Protein AF-A0A936UC37-F1 (afdb_monomer)

Nearest PDB structures (foldseek):
  4ilo-assembly1_A  TM=4.649E-01  e=4.716E-01  Chlamydia trachomatis L2/434/Bu
  3na7-assembly1_A  TM=4.354E-01  e=3.322E-01  Helicobacter pylori NCTC 11638
  2v0o-assembly2_C  TM=3.407E-01  e=4.270E+00  Homo sapiens
  3q84-assembly3_M  TM=2.104E-01  e=3.007E+00  Homo sapiens

Sequence (223 aa):
MRSSFLAFTLVAALALGAGACRDGASGESRPGETRRPALSEREGYRPPDDAILTAAQVEDFLKVREATVRTFSSPGEPVPLEGEEGISRATLARAAEMRAARQLAVPPEEYLWVRERILEAEAAASTAKLNTDVLALLEKTLASLRERRPSAPDEASVRLLDEQIASFEAEAVRVRREAGEKEPEAIRANQRILAPYRQKISAMDDELAALRAAAPAPAPPQK

Solvent-accessible surface area (backbone atoms only — not comparable to full-atom values): 13981 Å² total; per-residue (Å²): 138,90,86,79,89,81,86,86,80,89,83,90,89,87,82,91,86,82,91,89,82,91,84,91,83,90,80,82,93,72,96,74,74,87,72,67,76,70,78,66,82,65,82,72,76,74,80,61,93,70,63,58,76,52,70,66,58,53,50,50,49,50,53,24,52,50,48,29,46,54,59,71,72,41,94,60,81,81,76,67,59,94,88,50,77,91,59,55,69,73,55,54,53,50,51,42,39,50,51,30,21,55,75,70,72,41,57,62,64,48,52,53,53,52,52,50,54,52,51,52,21,49,50,53,52,48,52,54,48,50,50,51,54,50,48,54,50,46,51,54,50,47,51,52,51,62,66,46,43,85,73,44,93,46,70,68,55,35,50,52,47,49,54,51,47,54,52,51,50,54,50,48,53,51,52,52,54,63,67,63,57,80,75,56,68,35,45,59,50,31,43,59,68,39,56,88,44,46,70,62,54,52,52,52,51,52,50,49,50,51,53,64,65,70,50,77,77,80,77,77,82,85,129

Foldseek 3Di:
DDDDDDDDDDDDDDDDDDDDDDDDDDDDDDPDDPDPPPPPPPPADDADPLLADDLVLVVLLLQLLVQLLVVLPDPDDPPQDVVCPPPDLVVVSLVSSQVSCVVVVHRNNSSVSSVVLLVLLVVLVVLLVVLVVLLVVLVVVLVVLVVCLVVQPDPVSNVVSVVVNVVSVVVSVVSVVVSPDDDDPNSVNNNVSCVVVVVSVVVSVVSVVVSSVPDDDPDPDDD

Mean predicted aligned error: 13.57 Å

Radius of gyration: 29.08 Å; Cα contacts (8 Å, |Δi|>4): 106; chains: 1; bounding box: 57×59×92 Å

Structure (mmCIF, N/CA/C/O backbone):
data_AF-A0A936UC37-F1
#
_entry.id   AF-A0A936UC37-F1
#
loop_
_atom_site.group_PDB
_atom_site.id
_atom_site.type_symbol
_atom_site.label_atom_id
_atom_site.label_alt_id
_atom_site.label_comp_id
_atom_site.label_asym_id
_atom_site.label_entity_id
_atom_site.label_seq_id
_atom_site.pdbx_PDB_ins_code
_atom_site.Cartn_x
_atom_site.Cartn_y
_atom_site.Cartn_z
_atom_site.occupancy
_atom_site.B_iso_or_equiv
_atom_site.auth_seq_id
_atom_site.auth_comp_id
_atom_site.auth_asym_id
_atom_site.auth_atom_id
_atom_site.pdbx_PDB_model_num
ATOM 1 N N . MET A 1 1 ? 11.526 -22.255 -8.626 1.00 37.25 1 MET A N 1
ATOM 2 C CA . MET A 1 1 ? 11.716 -23.239 -7.538 1.00 37.25 1 MET A CA 1
ATOM 3 C C . MET A 1 1 ? 10.440 -23.250 -6.710 1.00 37.25 1 MET A C 1
ATOM 5 O O . MET A 1 1 ? 10.031 -22.192 -6.261 1.00 37.25 1 MET A O 1
ATOM 9 N N . ARG A 1 2 ? 9.744 -24.391 -6.637 1.00 43.00 2 ARG A N 1
ATOM 10 C CA . ARG A 1 2 ? 8.476 -24.574 -5.905 1.00 43.00 2 ARG A CA 1
ATOM 11 C C . ARG A 1 2 ? 8.770 -25.300 -4.596 1.00 43.00 2 ARG A C 1
ATOM 13 O O . ARG A 1 2 ? 9.415 -26.339 -4.672 1.00 43.00 2 ARG A O 1
ATOM 20 N N . SER A 1 3 ? 8.304 -24.785 -3.461 1.00 36.50 3 SER A N 1
ATOM 21 C CA . SER A 1 3 ? 8.183 -25.441 -2.138 1.00 36.50 3 SER A CA 1
ATOM 22 C C . SER A 1 3 ? 7.659 -24.375 -1.162 1.00 36.50 3 SER A C 1
ATOM 24 O O . SER A 1 3 ? 8.116 -23.245 -1.254 1.00 36.50 3 SER A O 1
ATOM 26 N N . SER A 1 4 ? 6.752 -24.569 -0.212 1.00 39.88 4 SER A N 1
ATOM 27 C CA . SER A 1 4 ? 5.909 -25.689 0.197 1.00 39.88 4 SER A CA 1
ATOM 28 C C . SER A 1 4 ? 4.856 -25.089 1.136 1.00 39.88 4 SER A C 1
ATOM 30 O O . SER A 1 4 ? 5.207 -24.344 2.047 1.00 39.88 4 SER A O 1
ATOM 32 N N . PHE A 1 5 ? 3.579 -25.406 0.926 1.00 39.44 5 PHE A N 1
ATOM 33 C CA . PHE A 1 5 ? 2.527 -25.159 1.911 1.00 39.44 5 PHE A CA 1
ATOM 34 C C . PHE A 1 5 ? 2.627 -26.235 2.997 1.00 39.44 5 PHE A C 1
ATOM 36 O O . PHE A 1 5 ? 2.566 -27.422 2.682 1.00 39.44 5 PHE A O 1
ATOM 43 N N . LEU A 1 6 ? 2.764 -25.834 4.261 1.00 44.25 6 LEU A N 1
ATOM 44 C CA . LEU A 1 6 ? 2.566 -26.720 5.407 1.00 44.25 6 LEU A CA 1
ATOM 45 C C . LEU A 1 6 ? 1.249 -26.348 6.083 1.00 44.25 6 LEU A C 1
ATOM 47 O O . LEU A 1 6 ? 1.160 -25.395 6.851 1.00 44.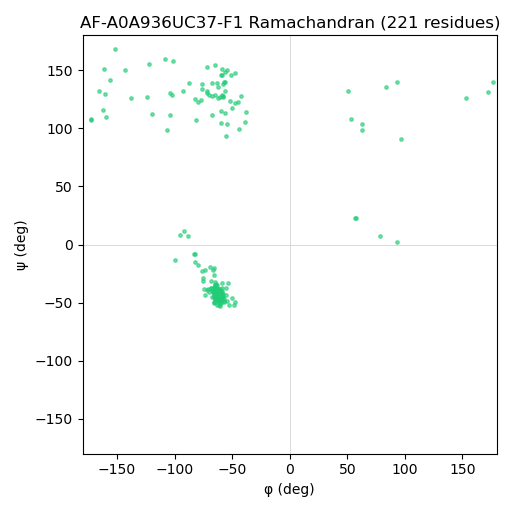25 6 LEU A O 1
ATOM 51 N N . ALA A 1 7 ? 0.226 -27.122 5.735 1.00 36.31 7 ALA A N 1
ATOM 52 C CA . ALA A 1 7 ? -1.010 -27.241 6.480 1.00 36.31 7 ALA A CA 1
ATOM 53 C C . ALA A 1 7 ? -0.737 -28.030 7.769 1.00 36.31 7 ALA A C 1
ATOM 55 O O . ALA A 1 7 ? -0.163 -29.116 7.718 1.00 36.31 7 ALA A O 1
ATOM 56 N N . PHE A 1 8 ? -1.185 -27.506 8.907 1.00 35.56 8 PHE A N 1
ATOM 57 C CA . PHE A 1 8 ? -1.358 -28.286 10.126 1.00 35.56 8 PHE A CA 1
ATOM 58 C C . PHE A 1 8 ? -2.830 -28.228 10.523 1.00 35.56 8 PHE A C 1
ATOM 60 O O . PHE A 1 8 ? -3.361 -27.185 10.894 1.00 35.56 8 PHE A O 1
ATOM 67 N N . THR A 1 9 ? -3.482 -29.379 10.415 1.00 35.84 9 THR A N 1
ATOM 68 C CA . THR A 1 9 ? -4.822 -29.670 10.927 1.00 35.84 9 THR A CA 1
ATOM 69 C C . THR A 1 9 ? -4.743 -30.856 11.881 1.00 35.84 9 THR A C 1
ATOM 71 O O . THR A 1 9 ? -3.912 -31.741 11.673 1.00 35.84 9 THR A O 1
ATOM 74 N N . LEU A 1 10 ? -5.725 -30.903 12.797 1.00 32.34 10 LEU A N 1
ATOM 75 C CA . LEU A 1 10 ? -6.150 -32.024 13.658 1.00 32.34 10 LEU A CA 1
ATOM 76 C C . LEU A 1 10 ? -5.327 -32.189 14.963 1.00 32.34 10 LEU A C 1
ATOM 78 O O . LEU A 1 10 ? -4.112 -32.096 14.936 1.00 32.34 10 LEU A O 1
ATOM 82 N N . VAL A 1 11 ? -5.888 -32.413 16.163 1.00 36.09 11 VAL A N 1
ATOM 83 C CA . VAL A 1 11 ? -7.093 -33.163 16.577 1.00 36.09 11 VAL A CA 1
ATOM 84 C C . VAL A 1 11 ? -7.619 -32.638 17.928 1.00 36.09 11 VAL A C 1
ATOM 86 O O . VAL A 1 11 ? -6.836 -32.384 18.839 1.00 36.09 11 VAL A O 1
ATOM 89 N N . ALA A 1 12 ? -8.945 -32.570 18.078 1.00 37.00 12 ALA A N 1
ATOM 90 C CA . ALA A 1 12 ? -9.648 -32.491 19.360 1.00 37.00 12 ALA A CA 1
ATOM 91 C C . ALA A 1 12 ? -9.918 -33.901 19.921 1.00 37.00 12 ALA A C 1
ATOM 93 O O . ALA A 1 12 ? -10.333 -34.785 19.172 1.00 37.00 12 ALA A O 1
ATOM 94 N N . ALA A 1 13 ? -9.756 -34.101 21.233 1.00 36.66 13 ALA A N 1
ATOM 95 C CA . ALA A 1 13 ? -10.241 -35.291 21.933 1.00 36.66 13 ALA A CA 1
ATOM 96 C C . ALA A 1 13 ? -10.878 -34.906 23.276 1.00 36.66 13 ALA A C 1
ATOM 98 O O . ALA A 1 13 ? -10.281 -34.217 24.100 1.00 36.66 13 ALA A O 1
ATOM 99 N N . LEU A 1 14 ? -12.115 -35.366 23.450 1.00 37.19 14 LEU A N 1
ATOM 100 C CA . LEU A 1 14 ? -13.050 -35.121 24.544 1.00 37.19 14 LEU A CA 1
ATOM 101 C C . LEU A 1 14 ? -13.438 -36.502 25.103 1.00 37.19 14 LEU A C 1
ATOM 103 O O . LEU A 1 14 ? -13.860 -37.349 24.321 1.00 37.19 14 LEU A O 1
ATOM 107 N N . ALA A 1 15 ? -13.301 -36.729 26.414 1.00 37.72 15 ALA A N 1
ATOM 108 C CA . ALA A 1 15 ? -13.995 -37.766 27.205 1.00 37.72 15 ALA A CA 1
ATOM 109 C C . ALA A 1 15 ? -13.661 -37.525 28.696 1.00 37.72 15 ALA A C 1
ATOM 111 O O . ALA A 1 15 ? -12.493 -37.538 29.066 1.00 37.72 15 ALA A O 1
ATOM 112 N N . LEU A 1 16 ? -14.575 -37.037 29.543 1.00 37.47 16 LEU A N 1
ATOM 113 C CA . LEU A 1 16 ? -15.636 -37.757 30.276 1.00 37.47 16 LEU A CA 1
ATOM 114 C C . LEU A 1 16 ? -15.144 -38.955 31.110 1.00 37.47 16 LEU A C 1
ATOM 116 O O . LEU A 1 16 ? -14.862 -40.025 30.583 1.00 37.47 16 LEU A O 1
ATOM 120 N N . GLY A 1 17 ? -15.165 -38.775 32.434 1.00 31.64 17 GLY A N 1
ATOM 121 C CA . GLY A 1 17 ? -15.078 -39.828 33.446 1.00 31.64 17 GLY A CA 1
ATOM 122 C C . GLY A 1 17 ? -15.562 -39.297 34.799 1.00 31.64 17 GLY A C 1
ATOM 123 O O . GLY A 1 17 ? -14.990 -38.351 35.330 1.00 31.64 17 GLY A O 1
ATOM 124 N N . ALA A 1 18 ? -16.656 -39.866 35.308 1.00 36.28 18 ALA A N 1
ATOM 125 C CA . ALA A 1 18 ? -17.411 -39.450 36.491 1.00 36.28 18 ALA A CA 1
ATOM 126 C C . ALA A 1 18 ? -17.240 -40.422 37.682 1.00 36.28 18 ALA A C 1
ATOM 128 O O . ALA A 1 18 ? -16.973 -41.601 37.466 1.00 36.28 18 ALA A O 1
ATOM 129 N N . GLY A 1 19 ? -17.535 -39.930 38.900 1.00 30.17 19 GLY A N 1
ATOM 130 C CA . GLY A 1 19 ? -17.859 -40.694 40.130 1.00 30.17 19 GLY A CA 1
ATOM 131 C C . GLY A 1 19 ? -16.661 -40.987 41.050 1.00 30.17 19 GLY A C 1
ATOM 132 O O . GLY A 1 19 ? -15.595 -41.311 40.552 1.00 30.17 19 GLY A O 1
ATOM 133 N N . ALA A 1 20 ? -16.703 -40.921 42.389 1.00 34.06 20 ALA A N 1
ATOM 134 C CA . ALA A 1 20 ? -17.733 -40.759 43.438 1.00 34.06 20 ALA A CA 1
ATOM 135 C C . ALA A 1 20 ? -16.994 -40.304 44.746 1.00 34.06 20 ALA A C 1
ATOM 137 O O . ALA A 1 20 ? -15.788 -40.514 44.827 1.00 34.06 20 ALA A O 1
ATOM 138 N N . CYS A 1 21 ? -17.518 -39.545 45.726 1.00 37.09 21 CYS A N 1
ATOM 139 C CA . CYS A 1 21 ? -18.407 -39.854 46.877 1.00 37.09 21 CYS A CA 1
ATOM 140 C C . CYS A 1 21 ? -18.468 -38.552 47.745 1.00 37.09 21 CYS A C 1
ATOM 142 O O . CYS A 1 21 ? -17.445 -37.883 47.849 1.00 37.09 21 CYS A O 1
ATOM 144 N N . ARG A 1 22 ? -19.630 -38.016 48.176 1.00 33.31 22 ARG A N 1
ATOM 145 C CA . ARG A 1 22 ? -20.303 -38.148 49.510 1.00 33.31 22 ARG A CA 1
ATOM 146 C C . ARG A 1 22 ? -19.382 -37.860 50.725 1.00 33.31 22 ARG A C 1
ATOM 148 O O . ARG A 1 22 ? -18.289 -38.399 50.738 1.00 33.31 22 ARG A O 1
ATOM 155 N N . ASP A 1 23 ? -19.660 -37.068 51.770 1.00 33.03 23 ASP A N 1
ATOM 156 C CA . ASP A 1 23 ? -20.830 -36.518 52.496 1.00 33.03 23 ASP A CA 1
ATOM 157 C C . ASP A 1 23 ? -20.476 -35.060 52.943 1.00 33.03 23 ASP A C 1
ATOM 159 O O . ASP A 1 23 ? -19.303 -34.725 53.051 1.00 33.03 23 ASP A O 1
ATOM 163 N N . GLY A 1 24 ? -21.370 -34.076 53.096 1.00 31.08 24 GLY A N 1
ATOM 164 C CA . GLY A 1 24 ? -22.397 -33.961 54.136 1.00 31.08 24 GLY A CA 1
ATOM 165 C C . GLY A 1 24 ? -21.926 -33.077 55.309 1.00 31.08 24 GLY A C 1
ATOM 166 O O . GLY A 1 24 ? -21.367 -33.594 56.266 1.00 31.08 24 GLY A O 1
ATOM 167 N N . ALA A 1 25 ? -22.182 -31.762 55.262 1.00 32.31 25 ALA A N 1
ATOM 168 C CA . ALA A 1 25 ? -22.220 -30.896 56.450 1.00 32.31 25 ALA A CA 1
ATOM 169 C C . ALA A 1 25 ? -23.017 -29.609 56.170 1.00 32.31 25 ALA A C 1
ATOM 171 O O . ALA A 1 25 ? -22.604 -28.732 55.417 1.00 32.31 25 ALA A O 1
ATOM 172 N N . SER A 1 26 ? -24.191 -29.530 56.785 1.00 34.22 26 SER A N 1
ATOM 173 C CA . SER A 1 26 ? -25.030 -28.344 56.939 1.00 34.22 26 SER A CA 1
ATOM 174 C C . SER A 1 26 ? -24.406 -27.362 57.935 1.00 34.22 26 SER A C 1
ATOM 176 O O . SER A 1 26 ? -24.064 -27.767 59.044 1.00 34.22 26 SER A O 1
ATOM 178 N N . GLY A 1 27 ? -24.325 -26.078 57.575 1.00 30.56 27 GLY A N 1
ATOM 179 C CA . GLY A 1 27 ? -23.895 -25.014 58.484 1.00 30.56 27 GLY A CA 1
ATOM 180 C C . GLY A 1 27 ? -24.061 -23.613 57.890 1.00 30.56 27 GLY A C 1
ATOM 181 O O . GLY A 1 27 ? -23.310 -23.222 57.009 1.00 30.56 27 GLY A O 1
ATOM 182 N N . GLU A 1 28 ? -25.052 -22.892 58.414 1.00 34.59 28 GLU A N 1
ATOM 183 C CA . GLU A 1 28 ? -25.182 -21.427 58.487 1.00 34.59 28 GLU A CA 1
ATOM 184 C C . GLU A 1 28 ? -25.268 -20.568 57.211 1.00 34.59 28 GLU A C 1
ATOM 186 O O . GLU A 1 28 ? -24.293 -20.155 56.587 1.00 34.59 28 GLU A O 1
ATOM 191 N N . SER A 1 29 ? -26.505 -20.137 56.953 1.00 33.44 29 SER A N 1
ATOM 192 C CA . SER A 1 29 ? -26.855 -18.947 56.185 1.00 33.44 29 SER A CA 1
ATOM 193 C C . SER A 1 29 ? -26.270 -17.677 56.821 1.00 33.44 29 SER A C 1
ATOM 195 O O . SER A 1 29 ? -26.710 -17.249 57.887 1.00 33.44 29 SER A O 1
ATOM 197 N N . ARG A 1 30 ? -25.343 -17.015 56.121 1.00 37.34 30 ARG A N 1
ATOM 198 C CA . ARG A 1 30 ? -25.062 -15.579 56.285 1.00 37.34 30 ARG A CA 1
ATOM 199 C C . ARG A 1 30 ? -25.668 -14.814 55.104 1.00 37.34 30 ARG A C 1
ATOM 201 O O . ARG A 1 30 ? -25.417 -15.202 53.965 1.00 37.34 30 ARG A O 1
ATOM 208 N N . PRO A 1 31 ? -26.432 -13.731 55.330 1.00 44.03 31 PRO A N 1
ATOM 209 C CA . PRO A 1 31 ? -26.855 -12.851 54.255 1.00 44.03 31 PRO A CA 1
ATOM 210 C C . PRO A 1 31 ? -25.692 -11.904 53.950 1.00 44.03 31 PRO A C 1
ATOM 212 O O . PRO A 1 31 ? -25.360 -11.034 54.752 1.00 44.03 31 PRO A O 1
ATOM 215 N N . GLY A 1 32 ? -25.027 -12.107 52.819 1.00 36.97 32 GLY A N 1
ATOM 216 C CA . GLY A 1 32 ? -23.893 -11.287 52.415 1.00 36.97 32 GLY A CA 1
ATOM 217 C C . GLY A 1 32 ? -23.638 -11.411 50.923 1.00 36.97 32 GLY A C 1
ATOM 218 O O . GLY A 1 32 ? -23.545 -12.516 50.400 1.00 36.97 32 GLY A O 1
ATOM 219 N N . GLU A 1 33 ? -23.532 -10.253 50.282 1.00 34.31 33 GLU A N 1
ATOM 220 C CA . GLU A 1 33 ? -23.170 -10.043 48.886 1.00 34.31 33 GLU A CA 1
ATOM 221 C C . GLU A 1 33 ? -24.131 -10.643 47.846 1.00 34.31 33 GLU A C 1
ATOM 223 O O . GLU A 1 33 ? -24.032 -11.795 47.419 1.00 34.31 33 GLU A O 1
ATOM 228 N N . THR A 1 34 ? -25.005 -9.787 47.313 1.00 39.50 34 THR A N 1
ATOM 229 C CA . THR A 1 34 ? -25.498 -9.925 45.943 1.00 39.50 34 THR A CA 1
ATOM 230 C C . THR A 1 34 ? -24.267 -9.969 45.043 1.00 39.50 34 THR A C 1
ATOM 232 O O . THR A 1 34 ? -23.704 -8.936 44.680 1.00 39.50 34 THR A O 1
ATOM 235 N N . ARG A 1 35 ? -23.798 -11.182 44.737 1.00 40.06 35 ARG A N 1
ATOM 236 C CA . ARG A 1 35 ? -22.766 -11.434 43.740 1.00 40.06 35 ARG A CA 1
ATOM 237 C C . ARG A 1 35 ? -23.278 -10.769 42.473 1.00 40.06 35 ARG A C 1
ATOM 239 O O . ARG A 1 35 ? -24.209 -11.275 41.847 1.00 40.06 35 ARG A O 1
ATOM 246 N N . ARG A 1 36 ? -22.718 -9.598 42.133 1.00 41.16 36 ARG A N 1
ATOM 247 C CA . ARG A 1 36 ? -22.841 -9.040 40.784 1.00 41.16 36 ARG A CA 1
ATOM 248 C C . ARG A 1 36 ? -22.632 -10.227 39.853 1.00 41.16 36 ARG A C 1
ATOM 250 O O . ARG A 1 36 ? -21.652 -10.946 40.086 1.00 41.16 36 ARG A O 1
ATOM 257 N N . PRO A 1 37 ? -23.529 -10.487 38.885 1.00 41.06 37 PRO A N 1
ATOM 258 C CA . PRO A 1 37 ? -23.252 -11.516 37.904 1.0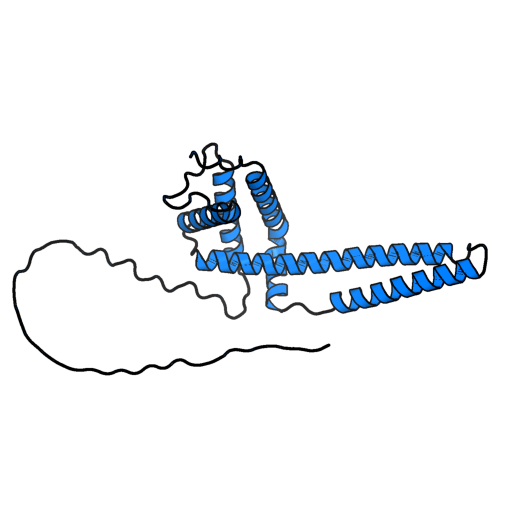0 41.06 37 PRO A CA 1
ATOM 259 C C . PRO A 1 37 ? -21.852 -11.206 37.394 1.00 41.06 37 PRO A C 1
ATOM 261 O O . PRO A 1 37 ? -21.590 -10.084 36.946 1.00 41.06 37 PRO A O 1
ATOM 264 N N . ALA A 1 38 ? -20.930 -12.147 37.630 1.00 42.06 38 ALA A N 1
ATOM 265 C CA . ALA A 1 38 ? -19.619 -12.108 37.019 1.00 42.06 38 ALA A CA 1
ATOM 266 C C . ALA A 1 38 ? -19.904 -11.773 35.565 1.00 42.06 38 ALA A C 1
ATOM 268 O O . ALA A 1 38 ? -20.775 -12.424 34.983 1.00 42.06 38 ALA A O 1
ATOM 269 N N . LEU A 1 39 ? -19.307 -10.679 35.077 1.00 41.97 39 LEU A N 1
ATOM 270 C CA . LEU A 1 39 ? -19.385 -10.268 33.684 1.00 41.97 39 LEU A CA 1
ATOM 271 C C . LEU A 1 39 ? -19.297 -11.555 32.883 1.00 41.97 39 LEU A C 1
ATOM 273 O O . LEU A 1 39 ? -18.244 -12.190 32.893 1.00 41.97 39 LEU A O 1
ATOM 277 N N . SER A 1 40 ? -20.435 -11.990 32.338 1.00 40.69 40 SER A N 1
ATOM 278 C CA . SER A 1 40 ? -20.498 -13.151 31.471 1.00 40.69 40 SER A CA 1
ATOM 279 C C . SER A 1 40 ? -19.364 -12.934 30.495 1.00 40.69 40 SER A C 1
ATOM 281 O O . SER A 1 40 ? -19.314 -11.844 29.914 1.00 40.69 40 SER A O 1
ATOM 283 N N . GLU A 1 41 ? -18.425 -13.877 30.428 1.00 42.78 41 GLU A N 1
ATOM 284 C CA . GLU A 1 41 ? -17.409 -13.931 29.386 1.00 42.78 41 GLU A CA 1
ATOM 285 C C . GLU A 1 41 ? -18.159 -13.641 28.090 1.00 42.78 41 GLU A C 1
ATOM 287 O O . GLU A 1 41 ? -18.977 -14.445 27.644 1.00 42.78 41 GLU A O 1
ATOM 292 N N . ARG A 1 42 ? -18.069 -12.388 27.626 1.00 53.28 42 ARG A N 1
ATOM 293 C CA . ARG A 1 42 ? -18.857 -11.924 26.491 1.00 53.28 42 ARG A CA 1
ATOM 294 C C . ARG A 1 42 ? -18.406 -12.828 25.363 1.00 53.28 42 ARG A C 1
ATOM 296 O O . ARG A 1 42 ? -17.195 -12.949 25.189 1.00 53.28 42 ARG A O 1
ATOM 303 N N . GLU A 1 43 ? -19.347 -13.483 24.683 1.00 59.44 43 GLU A N 1
ATOM 304 C CA . GLU A 1 43 ? -19.067 -14.214 23.448 1.00 59.44 43 GLU A CA 1
ATOM 305 C C . GLU A 1 43 ? -18.037 -13.408 22.655 1.00 59.44 43 GLU A C 1
ATOM 307 O O . GLU A 1 43 ? -18.281 -12.243 22.325 1.00 59.44 43 GLU A O 1
ATOM 312 N N . GLY A 1 44 ? -16.839 -13.984 22.504 1.00 75.06 44 GLY A N 1
ATOM 313 C CA . GLY A 1 44 ? -15.727 -13.323 21.835 1.00 75.06 44 GLY A CA 1
ATOM 314 C C . GLY A 1 44 ? -16.163 -12.878 20.446 1.00 75.06 44 GLY A C 1
ATOM 315 O O . GLY A 1 44 ? -17.049 -13.487 19.835 1.00 75.06 44 GLY A O 1
ATOM 316 N N . TYR A 1 45 ? -15.568 -11.800 19.946 1.00 87.75 45 TYR A N 1
ATOM 317 C CA . TYR A 1 45 ? -15.896 -11.323 18.610 1.00 87.75 45 TYR A CA 1
ATOM 318 C C . TYR A 1 45 ? -15.627 -12.435 17.593 1.00 87.75 45 TYR A C 1
ATOM 320 O O . TYR A 1 45 ? -14.532 -12.999 17.543 1.00 87.75 45 TYR A O 1
ATOM 328 N N . ARG A 1 46 ? -16.625 -12.732 16.757 1.00 91.50 46 ARG A N 1
ATOM 329 C CA . ARG A 1 46 ? -16.495 -13.680 15.655 1.00 91.50 46 ARG A CA 1
ATOM 33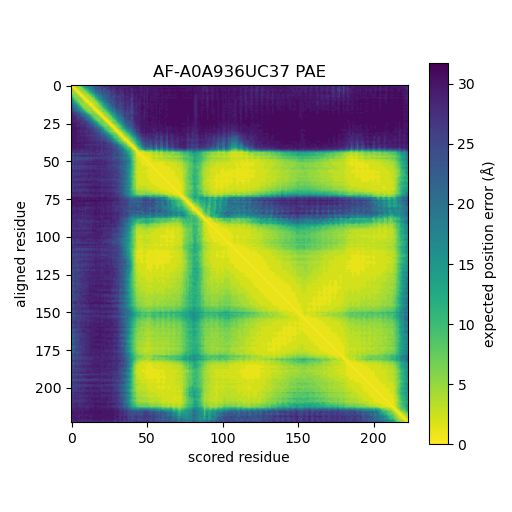0 C C . ARG A 1 46 ? -16.376 -12.907 14.342 1.00 91.50 46 ARG A C 1
ATOM 332 O O . ARG A 1 46 ? -17.365 -12.309 13.919 1.00 91.50 46 ARG A O 1
ATOM 339 N N . PRO A 1 47 ? -15.202 -12.931 13.689 1.00 92.56 47 PRO A N 1
ATOM 340 C CA . PRO A 1 47 ? -15.040 -12.333 12.375 1.00 92.56 47 PRO A CA 1
ATOM 341 C C . PRO A 1 47 ? -16.027 -12.896 11.340 1.00 92.56 47 PRO A C 1
ATOM 343 O O . PRO A 1 47 ? -16.356 -14.084 11.410 1.00 92.56 47 PRO A O 1
ATOM 346 N N . PRO A 1 48 ? -16.452 -12.083 10.357 1.00 93.81 48 PRO A N 1
ATOM 347 C CA . PRO A 1 48 ? -17.171 -12.563 9.182 1.00 93.81 48 PRO A CA 1
ATOM 348 C C . PRO A 1 48 ? -16.369 -13.620 8.410 1.00 93.81 48 PRO A C 1
ATOM 350 O O . PRO A 1 48 ? -15.163 -13.462 8.209 1.00 93.81 48 PRO A O 1
ATOM 353 N N . ASP A 1 49 ? -17.048 -14.666 7.929 1.00 94.00 49 ASP A N 1
ATOM 354 C CA . ASP A 1 49 ? -16.420 -15.766 7.177 1.00 94.00 49 ASP A CA 1
ATOM 355 C C . ASP A 1 49 ? -15.855 -15.308 5.815 1.00 94.00 49 ASP A C 1
ATOM 357 O O . ASP A 1 49 ? -14.917 -15.909 5.292 1.00 94.00 49 ASP A O 1
ATOM 361 N N . ASP A 1 50 ? -16.406 -14.237 5.237 1.00 96.00 50 ASP A N 1
ATOM 362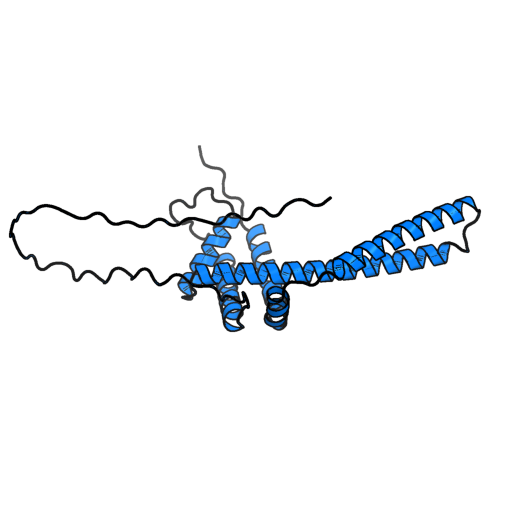 C CA . ASP A 1 50 ? -15.964 -13.653 3.963 1.00 96.00 50 ASP A CA 1
ATOM 363 C C . ASP A 1 50 ? -14.769 -12.694 4.107 1.00 96.00 50 ASP A C 1
ATOM 365 O O . ASP A 1 50 ? -14.186 -12.267 3.109 1.00 96.00 50 ASP A O 1
ATOM 369 N N . ALA A 1 51 ? -14.387 -12.373 5.345 1.00 96.56 51 ALA A N 1
ATOM 370 C CA . ALA A 1 51 ? -13.365 -11.397 5.697 1.00 96.56 51 ALA A CA 1
ATOM 371 C C . ALA A 1 51 ? -13.591 -9.972 5.135 1.00 96.56 51 ALA A C 1
ATOM 373 O O . ALA A 1 51 ? -12.636 -9.191 5.006 1.00 96.56 51 ALA A O 1
ATOM 374 N N . ILE A 1 52 ? -14.838 -9.615 4.809 1.00 98.31 52 ILE A N 1
ATOM 375 C CA . ILE A 1 52 ? -15.195 -8.309 4.250 1.00 98.31 52 ILE A CA 1
ATOM 376 C C . ILE A 1 52 ? -15.581 -7.342 5.376 1.00 98.31 52 ILE A C 1
ATOM 378 O O . ILE A 1 52 ? -16.361 -7.657 6.271 1.00 98.31 52 ILE A O 1
ATOM 382 N N . LEU A 1 53 ? -15.014 -6.139 5.329 1.00 98.25 53 LEU A N 1
ATOM 383 C CA . LEU A 1 53 ? -15.312 -5.051 6.254 1.00 98.25 53 LEU A CA 1
ATOM 384 C C . LEU A 1 53 ? -16.699 -4.458 5.993 1.00 98.25 53 LEU A C 1
ATOM 386 O O . LEU A 1 53 ? -17.182 -4.401 4.865 1.00 98.25 53 LEU A O 1
ATOM 390 N N . THR A 1 54 ? -17.311 -3.896 7.027 1.00 98.00 54 THR A N 1
ATOM 391 C CA . THR A 1 54 ? -18.470 -3.008 6.868 1.00 98.00 54 THR A CA 1
ATOM 392 C C . THR A 1 54 ? -18.058 -1.542 7.004 1.00 98.00 54 THR A C 1
ATOM 394 O O . THR A 1 54 ? -17.051 -1.220 7.633 1.00 98.00 54 THR A O 1
ATOM 397 N N . ALA A 1 55 ? -18.852 -0.622 6.449 1.00 97.81 55 ALA A N 1
ATOM 398 C CA . ALA A 1 55 ? -18.610 0.814 6.617 1.00 97.81 55 ALA A CA 1
ATOM 399 C C . ALA A 1 55 ? -18.628 1.234 8.102 1.00 97.81 55 ALA A C 1
ATOM 401 O O . ALA A 1 55 ? -17.761 1.987 8.536 1.00 97.81 55 ALA A O 1
ATOM 402 N N . ALA A 1 56 ? -19.550 0.675 8.895 1.00 97.44 56 ALA A N 1
ATOM 403 C CA . ALA A 1 56 ? -19.644 0.934 10.333 1.00 97.44 56 ALA A CA 1
ATOM 404 C C . ALA A 1 56 ? -18.363 0.530 11.083 1.00 97.44 56 ALA A C 1
ATOM 406 O O . ALA A 1 56 ? -17.854 1.299 11.894 1.00 97.44 56 ALA A O 1
ATOM 407 N N . GLN A 1 57 ? -17.783 -0.626 10.748 1.00 98.00 57 GLN A N 1
ATOM 408 C CA . GLN A 1 57 ? -16.510 -1.073 11.319 1.00 98.00 57 GLN A CA 1
ATOM 409 C C . GLN A 1 57 ? -15.356 -0.116 11.005 1.00 98.00 57 GLN A C 1
ATOM 411 O O . GLN A 1 57 ? -14.534 0.174 11.875 1.00 98.00 57 GLN A O 1
ATOM 416 N N . VAL A 1 58 ? -15.299 0.409 9.778 1.00 98.44 58 VAL A N 1
ATOM 417 C CA . VAL A 1 58 ? -14.290 1.407 9.393 1.00 98.44 58 VAL A CA 1
ATOM 418 C C . VAL A 1 58 ? -14.504 2.719 10.150 1.00 98.44 58 VAL A C 1
ATOM 420 O O . VAL A 1 58 ? -13.545 3.326 10.622 1.00 98.44 58 VAL A O 1
ATOM 423 N N . GLU A 1 59 ? -15.749 3.156 10.317 1.00 98.31 59 GLU A N 1
ATOM 424 C CA . GLU A 1 59 ? -16.072 4.364 11.078 1.00 98.31 59 GLU A CA 1
ATOM 425 C C . GLU A 1 59 ? -15.703 4.238 12.556 1.00 98.31 59 GLU A C 1
ATOM 427 O O . GLU A 1 59 ? -15.129 5.170 13.123 1.00 98.31 59 GLU A O 1
ATOM 432 N N . ASP A 1 60 ? -15.972 3.093 13.178 1.00 98.12 60 ASP A N 1
ATOM 433 C CA . ASP A 1 60 ? -15.590 2.840 14.565 1.00 98.12 60 ASP A CA 1
ATOM 434 C C . ASP A 1 60 ? -14.072 2.740 14.725 1.00 98.12 60 ASP A C 1
ATOM 436 O O . ASP A 1 60 ? -13.517 3.342 15.649 1.00 98.12 60 ASP A O 1
ATOM 440 N N . PHE A 1 61 ? -13.372 2.107 13.776 1.00 97.75 61 PHE A N 1
ATOM 441 C CA . PHE A 1 61 ? -11.911 2.157 13.709 1.00 97.75 61 PHE A CA 1
ATOM 442 C C . PHE A 1 61 ? -11.402 3.605 13.687 1.00 97.75 61 PHE A C 1
ATOM 444 O O . PHE A 1 61 ? -10.551 3.976 14.498 1.00 97.75 61 PHE A O 1
ATOM 451 N N . LEU A 1 62 ? -11.963 4.455 12.825 1.00 97.69 62 LEU A N 1
ATOM 452 C CA . LEU A 1 62 ? -11.573 5.861 12.725 1.00 97.69 62 LEU A CA 1
ATOM 453 C C . LEU A 1 62 ? -11.852 6.639 14.018 1.00 97.69 62 LEU A C 1
ATOM 455 O O . LEU A 1 62 ? -11.005 7.427 14.436 1.00 97.69 62 LEU A O 1
ATOM 459 N N . LYS A 1 63 ? -12.986 6.406 14.693 1.00 97.56 63 LYS A N 1
ATOM 460 C CA . LYS A 1 63 ? -13.285 7.031 15.998 1.00 97.56 63 LYS A CA 1
ATOM 461 C C . LYS A 1 63 ? -12.249 6.645 17.056 1.00 97.56 63 LYS A C 1
ATOM 463 O O . LYS A 1 63 ? -11.807 7.507 17.819 1.00 97.56 63 LYS A O 1
ATOM 468 N N . VAL A 1 64 ? -11.832 5.376 17.086 1.00 96.88 64 VAL A N 1
ATOM 469 C CA . VAL A 1 64 ? -10.773 4.895 17.989 1.00 96.88 64 VAL A CA 1
ATOM 470 C C . VAL A 1 64 ? -9.435 5.563 17.671 1.00 96.88 64 VAL A C 1
ATOM 472 O O . VAL A 1 64 ? -8.760 6.033 18.592 1.00 96.88 64 VAL A O 1
ATOM 475 N N . ARG A 1 65 ? -9.059 5.6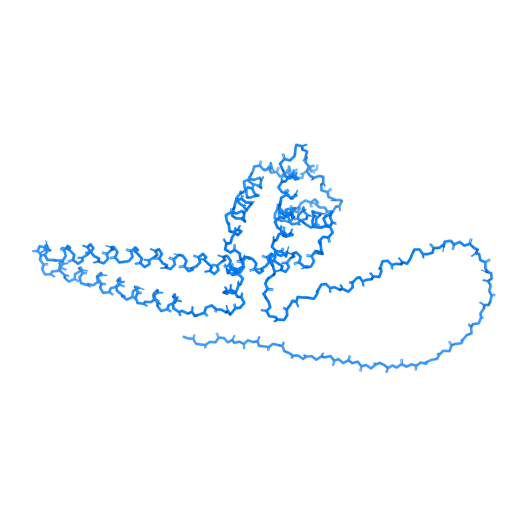77 16.390 1.00 95.19 65 ARG A N 1
ATOM 476 C CA . ARG A 1 65 ? -7.834 6.385 15.968 1.00 95.19 65 ARG A CA 1
ATOM 477 C C . ARG A 1 65 ? -7.866 7.854 16.381 1.00 95.19 65 ARG A C 1
ATOM 479 O O . ARG A 1 65 ? -6.895 8.341 16.948 1.00 95.19 65 ARG A O 1
ATOM 486 N N . GLU A 1 66 ? -8.998 8.528 16.208 1.00 95.06 66 GLU A N 1
ATOM 487 C CA . GLU A 1 66 ? -9.186 9.928 16.608 1.00 95.06 66 GLU A CA 1
ATOM 488 C C . GLU A 1 66 ? -9.052 10.133 18.121 1.00 95.06 66 GLU A C 1
ATOM 490 O O . GLU A 1 66 ? -8.372 11.049 18.581 1.00 95.06 66 GLU A O 1
ATOM 495 N N . ALA A 1 67 ? -9.673 9.259 18.916 1.00 93.56 67 ALA A N 1
ATOM 496 C CA . ALA A 1 67 ? -9.541 9.287 20.369 1.00 93.56 67 ALA A CA 1
ATOM 497 C C . ALA A 1 67 ? -8.094 9.013 20.813 1.00 93.56 67 ALA A C 1
ATOM 499 O O . ALA A 1 67 ? -7.606 9.626 21.766 1.00 93.56 67 ALA A O 1
ATOM 500 N N . THR A 1 68 ? -7.391 8.144 20.084 1.00 91.31 68 THR A N 1
ATOM 501 C CA . THR A 1 68 ? -5.973 7.852 20.316 1.00 91.31 68 THR A CA 1
ATOM 502 C C . THR A 1 68 ? -5.114 9.082 20.029 1.00 91.31 68 THR A C 1
ATOM 504 O O . THR A 1 68 ? -4.347 9.490 20.897 1.00 91.31 68 THR A O 1
ATOM 507 N N . VAL A 1 69 ? -5.293 9.725 18.870 1.00 90.44 69 VAL A N 1
ATOM 508 C CA . VAL A 1 69 ? -4.623 10.987 18.512 1.00 90.44 69 VAL A CA 1
ATOM 509 C C . VAL A 1 69 ? -4.841 12.036 19.597 1.00 90.44 69 VAL A C 1
ATOM 511 O O . VAL A 1 69 ? -3.874 12.555 20.140 1.00 90.44 69 VAL A O 1
ATOM 514 N N . ARG A 1 70 ? -6.094 12.284 20.004 1.00 89.06 70 ARG A N 1
ATOM 515 C CA . ARG A 1 70 ? -6.406 13.250 21.073 1.00 89.06 70 ARG A CA 1
ATOM 516 C C . ARG A 1 70 ? -5.670 12.960 22.378 1.00 89.06 70 ARG A C 1
ATOM 518 O O . ARG A 1 70 ? -5.258 13.894 23.062 1.00 89.06 70 ARG A O 1
ATOM 525 N N . THR A 1 71 ? -5.510 11.683 22.719 1.00 85.62 71 THR A N 1
ATOM 526 C CA . THR A 1 71 ? -4.781 11.267 23.923 1.00 85.62 71 THR A CA 1
ATOM 527 C C . THR A 1 71 ? -3.298 11.618 23.818 1.00 85.62 71 THR A C 1
ATOM 529 O O . THR A 1 71 ? -2.737 12.137 24.775 1.00 85.62 71 THR A O 1
ATOM 532 N N . PHE A 1 72 ? -2.673 11.392 22.659 1.00 79.88 72 PHE A N 1
ATOM 533 C CA . PHE A 1 72 ? -1.260 11.719 22.433 1.00 79.88 72 PHE A CA 1
ATOM 534 C C . PHE A 1 72 ? -0.995 13.216 22.235 1.00 79.88 72 PHE A C 1
ATOM 536 O O . PHE A 1 72 ? 0.087 13.687 22.570 1.00 79.88 72 PHE A O 1
ATOM 543 N N . SER A 1 73 ? -1.966 13.961 21.707 1.00 82.31 73 SER A N 1
ATOM 544 C CA . SER A 1 73 ? -1.858 15.408 21.498 1.00 82.31 73 SER A CA 1
ATOM 545 C C . SER A 1 73 ? -2.153 16.225 22.762 1.00 82.31 73 SER A C 1
ATOM 547 O O . SER A 1 73 ? -1.852 17.417 22.801 1.00 82.31 73 SER A O 1
ATOM 549 N N . SER A 1 74 ? -2.758 15.624 23.793 1.00 77.75 74 SER A N 1
ATOM 550 C CA . SER A 1 74 ? -3.065 16.324 25.045 1.00 77.75 74 SER A CA 1
ATOM 551 C C . SER A 1 74 ? -1.803 16.509 25.899 1.00 77.75 74 SER A C 1
ATOM 553 O O . SER A 1 74 ? -1.050 15.553 26.080 1.00 77.75 74 SER A O 1
ATOM 555 N N . PRO A 1 75 ? -1.557 17.707 26.463 1.00 54.84 75 PRO A N 1
ATOM 556 C CA . PRO A 1 75 ? -0.429 17.929 27.358 1.00 54.84 75 PRO A CA 1
ATOM 557 C C . PRO A 1 75 ? -0.619 17.144 28.663 1.00 54.84 75 PRO A C 1
ATOM 559 O O . PRO A 1 75 ? -1.496 17.442 29.471 1.00 54.84 75 PRO A O 1
ATOM 562 N N . GLY A 1 76 ? 0.218 16.128 28.846 1.00 57.31 76 GLY A N 1
ATOM 563 C CA . GLY A 1 76 ? 0.226 15.219 29.987 1.00 57.31 76 GLY A CA 1
ATOM 564 C C . GLY A 1 76 ? 0.812 13.888 29.540 1.00 57.31 76 GLY A C 1
ATOM 565 O O . GLY A 1 76 ? 0.380 13.333 28.533 1.00 57.31 76 GLY A O 1
ATOM 566 N N . GLU A 1 77 ? 1.835 13.393 30.234 1.00 53.44 77 GLU A N 1
ATOM 567 C CA . GLU A 1 77 ? 2.405 12.089 29.899 1.00 53.44 77 GLU A CA 1
ATOM 568 C C . GLU A 1 77 ? 1.302 11.035 30.097 1.00 53.44 77 GLU A C 1
ATOM 570 O O . GLU A 1 77 ? 0.669 11.032 31.161 1.00 53.44 77 GLU A O 1
ATOM 575 N N . PRO A 1 78 ? 0.990 10.188 29.097 1.00 55.56 78 PRO A N 1
ATOM 576 C CA . PRO A 1 78 ? 0.052 9.100 29.307 1.00 55.56 78 PRO A CA 1
ATOM 577 C C . PRO A 1 78 ? 0.639 8.222 30.406 1.00 55.56 78 PRO A C 1
ATOM 579 O O . PRO A 1 78 ? 1.612 7.515 30.163 1.00 55.56 78 PRO A O 1
ATOM 582 N N . VAL A 1 79 ? 0.081 8.330 31.617 1.00 55.06 79 VAL A N 1
ATOM 583 C CA . VAL A 1 79 ? 0.576 7.623 32.799 1.00 55.06 79 VAL A CA 1
ATOM 584 C C . VAL A 1 79 ? 0.576 6.132 32.458 1.00 55.06 79 VAL A C 1
ATOM 586 O O . VAL A 1 79 ? -0.509 5.580 32.221 1.00 55.06 79 VAL A O 1
ATOM 589 N N . PRO A 1 80 ? 1.759 5.495 32.359 1.00 54.47 80 PRO A N 1
ATOM 590 C CA . PRO A 1 80 ? 1.842 4.066 32.119 1.00 54.47 80 PRO A CA 1
ATOM 591 C C . PRO A 1 80 ? 1.084 3.353 33.236 1.00 54.47 80 PRO A C 1
ATOM 593 O O . PRO A 1 80 ? 1.159 3.759 34.398 1.00 54.47 80 PRO A O 1
ATOM 596 N N . LEU A 1 81 ? 0.313 2.322 32.898 1.00 57.59 81 LEU A N 1
ATOM 597 C CA . LEU A 1 81 ? -0.262 1.480 33.943 1.00 57.59 81 LEU A CA 1
ATOM 598 C C . LEU A 1 81 ? 0.874 0.754 34.681 1.00 57.59 81 LEU A C 1
ATOM 600 O O . LEU A 1 81 ? 1.950 0.538 34.124 1.00 57.59 81 LEU A O 1
ATOM 604 N N . GLU A 1 82 ? 0.638 0.380 35.938 1.00 48.53 82 GLU A N 1
ATOM 605 C CA . GLU A 1 82 ? 1.599 -0.395 36.732 1.00 48.53 82 GLU A CA 1
ATOM 606 C C . GLU A 1 82 ? 2.030 -1.653 35.948 1.00 48.53 82 GLU A C 1
ATOM 608 O O . GLU A 1 82 ? 1.183 -2.433 35.503 1.00 48.53 82 GLU A O 1
ATOM 613 N N . GLY A 1 83 ? 3.339 -1.822 35.719 1.00 54.53 83 GLY A N 1
ATOM 614 C CA . GLY A 1 83 ? 3.895 -2.890 34.873 1.00 54.53 83 GLY A CA 1
ATOM 615 C C . GLY A 1 83 ? 4.133 -2.525 33.399 1.00 54.53 83 GLY A C 1
ATOM 616 O O . GLY A 1 83 ? 4.600 -3.377 32.643 1.00 54.53 83 GLY A O 1
ATOM 617 N N . GLU A 1 84 ? 3.867 -1.278 32.982 1.00 53.06 84 GLU A N 1
ATOM 618 C CA . GLU A 1 84 ? 4.181 -0.766 31.635 1.00 53.06 84 GLU A CA 1
ATOM 619 C C . GLU A 1 84 ? 5.562 -0.081 31.509 1.00 53.06 84 GLU A C 1
ATOM 621 O O . GLU A 1 84 ? 5.894 0.536 30.492 1.00 53.06 84 GLU A O 1
ATOM 626 N N . GLU A 1 85 ? 6.406 -0.235 32.528 1.00 51.16 85 GLU A N 1
ATOM 627 C CA . GLU A 1 85 ? 7.769 0.294 32.590 1.00 51.16 85 GLU A CA 1
ATOM 628 C C . GLU A 1 85 ? 8.704 -0.448 31.615 1.00 51.16 85 GLU A C 1
ATOM 630 O O . GLU A 1 85 ? 8.773 -1.675 31.590 1.00 51.16 85 GLU A O 1
ATOM 635 N N . GLY A 1 86 ? 9.441 0.293 30.777 1.00 52.34 86 GLY A N 1
ATOM 636 C CA . GLY A 1 86 ? 10.393 -0.286 29.814 1.00 52.34 86 GLY A CA 1
ATOM 637 C C . GLY A 1 86 ? 9.764 -0.882 28.548 1.00 52.34 86 GLY A C 1
ATOM 638 O O . GLY A 1 86 ? 10.466 -1.476 27.726 1.00 52.34 86 GLY A O 1
ATOM 639 N N . ILE A 1 87 ? 8.457 -0.709 28.349 1.00 56.62 87 ILE A N 1
ATOM 640 C CA . ILE A 1 87 ? 7.778 -1.214 27.162 1.00 56.62 87 ILE A CA 1
ATOM 641 C C . ILE A 1 87 ? 8.078 -0.325 25.936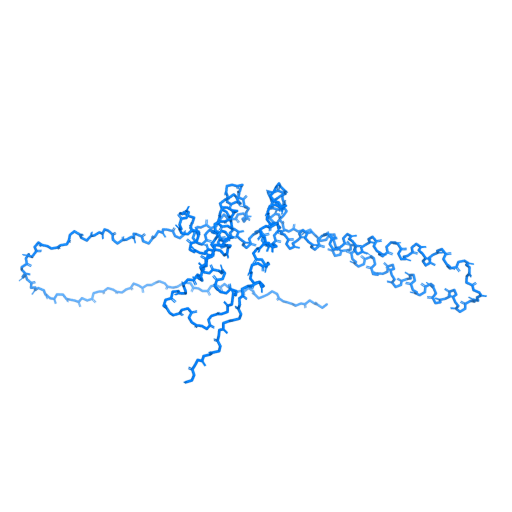 1.00 56.62 87 ILE A C 1
ATOM 643 O O . ILE A 1 87 ? 8.084 0.904 26.002 1.00 56.62 87 ILE A O 1
ATOM 647 N N . SER A 1 88 ? 8.314 -0.958 24.779 1.00 63.06 88 SER A N 1
ATOM 648 C CA . SER A 1 88 ? 8.513 -0.265 23.501 1.00 63.06 88 SER A CA 1
ATOM 649 C C . SER A 1 88 ? 7.396 0.751 23.194 1.00 63.06 88 SER A C 1
ATOM 651 O O . SER A 1 88 ? 6.216 0.500 23.459 1.00 63.06 88 SER A O 1
ATOM 653 N N . ARG A 1 89 ? 7.742 1.871 22.536 1.00 65.38 89 ARG A N 1
ATOM 654 C CA . ARG A 1 89 ? 6.764 2.893 22.096 1.00 65.38 89 ARG A CA 1
ATOM 655 C C . ARG A 1 89 ? 5.622 2.308 21.258 1.00 65.38 89 ARG A C 1
ATOM 657 O O . ARG A 1 89 ? 4.492 2.785 21.333 1.00 65.38 89 ARG A O 1
ATOM 664 N N . ALA A 1 90 ? 5.907 1.270 20.471 1.00 65.38 90 ALA A N 1
ATOM 665 C CA . ALA A 1 90 ? 4.905 0.583 19.662 1.00 65.38 90 ALA A CA 1
ATOM 666 C C . ALA A 1 90 ? 3.822 -0.080 20.530 1.00 65.38 90 ALA A C 1
ATOM 668 O O . ALA A 1 90 ? 2.638 -0.046 20.190 1.00 65.38 90 ALA A O 1
ATOM 669 N N . THR A 1 91 ? 4.209 -0.633 21.677 1.00 71.69 91 THR A N 1
ATOM 670 C CA . THR A 1 91 ? 3.272 -1.247 22.616 1.00 71.69 91 THR A CA 1
ATOM 671 C C . THR A 1 91 ? 2.460 -0.196 23.374 1.00 71.69 91 THR A C 1
ATOM 673 O O . THR A 1 91 ? 1.259 -0.389 23.525 1.00 71.69 91 THR A O 1
ATOM 676 N N . LEU A 1 92 ? 3.057 0.939 23.771 1.00 71.62 92 LEU A N 1
ATOM 677 C CA . LEU A 1 92 ? 2.324 2.054 24.399 1.00 71.62 92 LEU A CA 1
ATOM 678 C C . LEU A 1 92 ? 1.236 2.610 23.471 1.00 71.62 92 LEU A C 1
ATOM 680 O O . LEU A 1 92 ? 0.097 2.821 23.886 1.00 71.62 92 LEU A O 1
ATOM 684 N N . ALA A 1 93 ? 1.555 2.783 22.185 1.00 75.75 93 ALA A N 1
ATOM 685 C CA . ALA A 1 93 ? 0.573 3.193 21.187 1.00 75.75 93 ALA A CA 1
ATOM 686 C C . ALA A 1 93 ? -0.571 2.180 21.053 1.00 75.75 93 ALA A C 1
ATOM 688 O O . ALA A 1 93 ? -1.737 2.563 20.989 1.00 75.75 93 ALA A O 1
ATOM 689 N N . ARG A 1 94 ? -0.256 0.881 21.073 1.00 81.56 94 ARG A N 1
ATOM 690 C CA . ARG A 1 94 ? -1.273 -0.172 21.032 1.00 81.56 94 ARG A CA 1
ATOM 691 C C . ARG A 1 94 ? -2.129 -0.194 22.301 1.00 81.56 94 ARG A C 1
ATOM 693 O O . ARG A 1 94 ? -3.339 -0.356 22.192 1.00 81.56 94 ARG A O 1
ATOM 700 N N . ALA A 1 95 ? -1.546 0.022 23.477 1.00 83.69 95 ALA A N 1
ATOM 701 C CA . ALA A 1 95 ? -2.284 0.132 24.734 1.00 83.69 95 ALA A CA 1
ATOM 702 C C . ALA A 1 95 ? -3.246 1.335 24.728 1.00 83.69 95 ALA A C 1
ATOM 704 O O . ALA A 1 95 ? -4.400 1.204 25.139 1.00 83.69 95 ALA A O 1
ATOM 705 N N . ALA A 1 96 ? -2.813 2.481 24.192 1.00 85.94 96 ALA A N 1
ATOM 706 C CA . ALA A 1 96 ? -3.664 3.658 24.015 1.00 85.94 96 ALA A CA 1
ATOM 707 C C . ALA A 1 96 ? -4.840 3.390 23.059 1.00 85.94 96 ALA A C 1
ATOM 709 O O . ALA A 1 96 ? -5.977 3.709 23.405 1.00 85.94 96 ALA A O 1
ATOM 710 N N . GLU A 1 97 ? -4.597 2.724 21.924 1.00 90.12 97 GLU A N 1
ATOM 711 C CA . GLU A 1 97 ? -5.661 2.284 21.007 1.00 90.12 97 GLU A CA 1
ATOM 712 C C . GLU A 1 97 ? -6.663 1.352 21.712 1.00 90.12 97 GLU A C 1
ATOM 714 O O . GLU A 1 97 ? -7.873 1.537 21.593 1.00 90.12 97 GLU A O 1
ATOM 719 N N . MET A 1 98 ? -6.187 0.379 22.502 1.00 91.62 98 MET A N 1
ATOM 720 C CA . MET A 1 98 ? -7.072 -0.534 23.242 1.00 91.62 98 MET A CA 1
ATOM 721 C C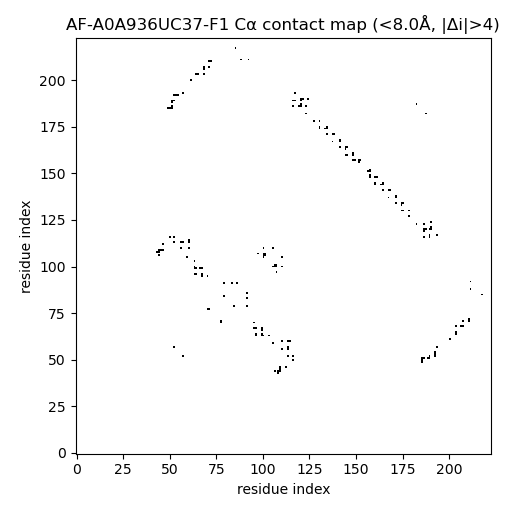 . MET A 1 98 ? -7.890 0.194 24.311 1.00 91.62 98 MET A C 1
ATOM 723 O O . MET A 1 98 ? -9.056 -0.137 24.531 1.00 91.62 98 MET A O 1
ATOM 727 N N . ARG A 1 99 ? -7.297 1.182 24.989 1.00 89.31 99 ARG A N 1
ATOM 728 C CA . ARG A 1 99 ? -7.996 2.016 25.973 1.00 89.31 99 ARG A CA 1
ATOM 729 C C . ARG A 1 99 ? -9.093 2.837 25.296 1.00 89.31 99 ARG A C 1
ATOM 731 O O . ARG A 1 99 ? -10.222 2.836 25.783 1.00 89.31 99 ARG A O 1
ATOM 738 N N . ALA A 1 100 ? -8.787 3.461 24.159 1.00 93.00 100 ALA A N 1
ATOM 739 C CA . ALA A 1 100 ? -9.749 4.215 23.362 1.00 93.00 100 ALA A CA 1
ATOM 740 C C . ALA A 1 100 ? -10.897 3.327 22.847 1.00 93.00 100 ALA A C 1
ATOM 742 O O . ALA A 1 100 ? -12.060 3.696 22.993 1.00 93.00 100 ALA A O 1
ATOM 743 N N . ALA A 1 101 ? -10.597 2.127 22.334 1.00 93.44 101 ALA A N 1
ATOM 744 C CA . ALA A 1 101 ? -11.611 1.157 21.912 1.00 93.44 101 ALA A CA 1
ATOM 745 C C . ALA A 1 101 ? -12.576 0.806 23.054 1.00 93.44 101 ALA A C 1
ATOM 747 O O . ALA A 1 101 ? -13.791 0.921 22.898 1.00 93.44 101 ALA A O 1
ATOM 748 N N . ARG A 1 102 ? -12.047 0.487 24.246 1.00 91.62 102 ARG A N 1
ATOM 749 C CA . ARG A 1 102 ? -12.869 0.183 25.431 1.00 91.62 102 ARG A CA 1
ATOM 750 C C . ARG A 1 102 ? -13.739 1.363 25.863 1.00 91.62 102 ARG A C 1
ATOM 752 O O . ARG A 1 102 ? -14.900 1.154 26.199 1.00 91.62 102 ARG A O 1
ATOM 759 N N . GLN A 1 103 ? -13.199 2.583 25.854 1.00 93.56 103 GLN A N 1
ATOM 760 C CA . GLN A 1 103 ? -13.948 3.799 26.204 1.00 93.56 103 GLN A CA 1
ATOM 761 C C . GLN A 1 103 ? -15.099 4.078 25.231 1.00 93.56 103 GLN A C 1
ATOM 763 O O . GLN A 1 103 ? -16.147 4.561 25.648 1.00 93.56 103 GLN A O 1
ATOM 768 N N . LEU A 1 104 ? -14.918 3.740 23.954 1.00 94.62 104 LEU A N 1
ATOM 769 C CA . LEU A 1 104 ? -15.929 3.880 22.905 1.00 94.62 104 LEU A CA 1
ATOM 770 C C . LEU A 1 104 ? -16.847 2.655 22.777 1.00 94.62 104 LEU A C 1
ATOM 772 O O . LEU A 1 104 ? -17.648 2.594 21.851 1.00 94.62 104 LEU A O 1
ATOM 776 N N . ALA A 1 105 ? -16.740 1.689 23.696 1.00 94.19 105 ALA A N 1
ATOM 777 C CA . ALA A 1 105 ? -17.473 0.424 23.673 1.00 94.19 105 ALA A CA 1
ATOM 778 C C . ALA A 1 105 ? -17.266 -0.422 22.396 1.00 94.19 105 ALA A C 1
ATOM 780 O O . ALA A 1 105 ? -18.075 -1.301 22.110 1.00 94.19 105 ALA A O 1
ATOM 781 N N . VAL A 1 106 ? -16.157 -0.215 21.679 1.00 94.75 106 VAL A N 1
ATOM 782 C CA . VAL A 1 106 ? -15.734 -1.059 20.554 1.00 94.75 106 VAL A CA 1
ATOM 783 C C . VAL A 1 106 ? -15.011 -2.295 21.111 1.00 94.75 106 VAL A C 1
ATOM 785 O O . VAL A 1 106 ? -14.054 -2.138 21.883 1.00 94.75 106 VAL A O 1
ATOM 788 N N . PRO A 1 107 ? -15.423 -3.529 20.761 1.00 93.50 107 PRO A N 1
ATOM 789 C CA . PRO A 1 107 ? -14.739 -4.738 21.212 1.00 93.50 107 PRO A CA 1
ATOM 790 C C . PRO A 1 107 ? -13.262 -4.750 20.766 1.00 93.50 107 PRO A C 1
ATOM 792 O O . PRO A 1 107 ? -12.985 -4.564 19.580 1.00 93.50 107 PRO A O 1
ATOM 795 N N . PRO A 1 108 ? -12.285 -4.987 21.669 1.00 91.69 108 PRO A N 1
ATOM 796 C CA . PRO A 1 108 ? -10.867 -4.966 21.298 1.00 91.69 108 PRO A CA 1
ATOM 797 C C . PRO A 1 108 ? -10.493 -5.975 20.205 1.00 91.69 108 PRO A C 1
ATOM 799 O O . PRO A 1 108 ? -9.681 -5.670 19.339 1.00 91.69 108 PRO A O 1
ATOM 802 N N . GLU A 1 109 ? -11.095 -7.164 20.234 1.00 93.12 109 GLU A N 1
ATOM 803 C CA . GLU A 1 109 ? -10.883 -8.218 19.234 1.00 93.12 109 GLU A CA 1
ATOM 804 C C . GLU A 1 109 ? -11.375 -7.789 17.848 1.00 93.12 109 GLU A C 1
ATOM 806 O O . GLU A 1 109 ? -10.643 -7.930 16.869 1.00 93.12 109 GLU A O 1
ATOM 811 N N . GLU A 1 110 ? -12.564 -7.182 17.779 1.00 95.44 110 GLU A N 1
ATOM 812 C CA . GLU A 1 110 ? -13.103 -6.610 16.545 1.00 95.44 110 GLU A CA 1
ATOM 813 C C . GLU A 1 110 ? -12.197 -5.509 16.007 1.00 95.44 110 GLU A C 1
ATOM 815 O O . GLU A 1 110 ? -11.793 -5.557 14.849 1.00 95.44 110 GLU A O 1
ATOM 820 N N . TYR A 1 111 ? -11.807 -4.551 16.851 1.00 96.25 111 TYR A N 1
ATOM 821 C CA . TYR A 1 111 ? -10.937 -3.453 16.434 1.00 96.25 111 TYR A CA 1
ATOM 822 C C . TYR A 1 111 ? -9.606 -3.958 15.857 1.00 96.25 111 TYR A C 1
ATOM 824 O O . TYR A 1 111 ? -9.134 -3.450 14.838 1.00 96.25 111 TYR A O 1
ATOM 832 N N . LEU A 1 112 ? -8.993 -4.964 16.486 1.00 94.88 112 LEU A N 1
ATOM 833 C CA . LEU A 1 112 ? -7.741 -5.544 16.002 1.00 94.88 112 LEU A CA 1
ATOM 834 C C . LEU A 1 112 ? -7.916 -6.274 14.674 1.00 94.88 112 LEU A C 1
ATOM 836 O O . LEU A 1 112 ? -7.068 -6.124 13.794 1.00 94.88 112 LEU A O 1
ATOM 840 N N . TRP A 1 113 ? -9.010 -7.015 14.526 1.00 96.94 113 TRP A N 1
ATOM 841 C CA . TRP A 1 113 ? -9.343 -7.677 13.275 1.00 96.94 113 TRP A CA 1
ATOM 842 C C . TRP A 1 113 ? -9.601 -6.663 12.150 1.00 96.94 113 TRP A C 1
ATOM 844 O O . TRP A 1 113 ? -9.026 -6.789 11.070 1.00 96.94 113 TRP A O 1
ATOM 854 N N . VAL A 1 114 ? -10.382 -5.608 12.412 1.00 98.12 114 VAL A N 1
ATOM 855 C CA . VAL A 1 114 ? -10.646 -4.528 11.447 1.00 98.12 114 VAL A CA 1
ATOM 856 C C . VAL A 1 114 ? -9.342 -3.856 11.031 1.00 98.12 114 VAL A C 1
ATOM 858 O O . VAL A 1 114 ? -9.075 -3.707 9.840 1.00 98.12 114 VAL A O 1
ATOM 861 N N . ARG A 1 115 ? -8.491 -3.502 12.001 1.00 97.00 115 ARG A N 1
ATOM 862 C CA . ARG A 1 115 ? -7.179 -2.901 11.743 1.00 97.00 115 ARG A CA 1
ATOM 863 C C . ARG A 1 115 ? -6.330 -3.771 10.815 1.00 97.00 115 ARG A C 1
ATOM 865 O O . ARG A 1 115 ? -5.677 -3.240 9.925 1.00 97.00 115 ARG A O 1
ATOM 872 N N . GLU A 1 116 ? -6.315 -5.083 11.022 1.00 97.06 116 GLU A N 1
ATOM 873 C CA . GLU A 1 116 ? -5.563 -6.012 10.176 1.00 97.06 116 GLU A CA 1
ATOM 874 C C . GLU A 1 116 ? -6.075 -6.009 8.729 1.00 97.06 116 GLU A C 1
ATOM 876 O O . GLU A 1 116 ? -5.280 -5.871 7.802 1.00 97.06 116 GLU A O 1
ATOM 881 N N . ARG A 1 117 ? -7.398 -6.076 8.529 1.00 98.44 117 ARG A N 1
ATOM 882 C CA . ARG A 1 117 ? -8.010 -6.040 7.189 1.00 98.44 117 ARG A CA 1
ATOM 883 C C . ARG A 1 117 ? -7.777 -4.707 6.473 1.00 98.44 117 ARG A C 1
ATOM 885 O O . ARG A 1 117 ? -7.593 -4.698 5.257 1.00 98.44 117 ARG A O 1
ATOM 892 N N . ILE A 1 118 ? -7.766 -3.593 7.212 1.00 98.25 118 ILE A N 1
ATOM 893 C CA . ILE A 1 118 ? -7.408 -2.272 6.674 1.00 98.25 118 ILE A CA 1
ATOM 894 C C . ILE A 1 118 ? -5.956 -2.278 6.196 1.00 98.25 118 ILE A C 1
ATOM 896 O O . ILE A 1 118 ? -5.705 -1.963 5.035 1.00 98.25 118 ILE A O 1
ATOM 900 N N . LEU A 1 119 ? -5.020 -2.708 7.049 1.00 96.62 119 LEU A N 1
ATOM 901 C CA . LEU A 1 119 ? -3.595 -2.761 6.709 1.00 96.62 119 LEU A CA 1
ATOM 902 C C . LEU A 1 119 ? -3.322 -3.654 5.494 1.00 96.62 119 LEU A C 1
ATOM 904 O O . LEU A 1 119 ? -2.534 -3.291 4.627 1.00 96.62 119 LEU A O 1
ATOM 908 N N . GLU A 1 120 ? -3.986 -4.803 5.409 1.00 97.81 120 GLU A N 1
ATOM 909 C CA . GLU A 1 120 ? -3.878 -5.723 4.276 1.00 97.81 120 GLU A CA 1
ATOM 910 C C . GLU A 1 120 ? -4.368 -5.076 2.968 1.00 97.81 120 GLU A C 1
ATOM 912 O O . GLU A 1 120 ? -3.674 -5.102 1.949 1.00 97.81 120 GLU A O 1
ATOM 917 N N . ALA A 1 121 ? -5.533 -4.422 3.002 1.00 97.94 121 ALA A N 1
ATOM 918 C CA . ALA A 1 121 ? -6.091 -3.734 1.842 1.00 97.94 121 ALA A CA 1
ATOM 919 C C . ALA A 1 121 ? -5.239 -2.535 1.389 1.00 97.94 121 ALA A C 1
ATOM 921 O O . ALA A 1 121 ? -5.066 -2.327 0.181 1.00 97.94 121 ALA A O 1
ATOM 922 N N . GLU A 1 122 ? -4.696 -1.763 2.332 1.00 96.50 122 GLU A N 1
ATOM 923 C CA . GLU A 1 122 ? -3.813 -0.623 2.063 1.00 96.50 122 GLU A CA 1
ATOM 924 C C . GLU A 1 122 ? -2.438 -1.052 1.552 1.00 96.50 122 GLU A C 1
ATOM 926 O O . GLU A 1 122 ? -1.912 -0.427 0.627 1.00 96.50 122 GLU A O 1
ATOM 931 N N . ALA A 1 123 ? -1.879 -2.145 2.078 1.00 95.81 123 ALA A N 1
ATOM 932 C CA . ALA A 1 123 ? -0.644 -2.731 1.570 1.00 95.81 123 ALA A CA 1
ATOM 933 C C . ALA A 1 123 ? -0.818 -3.185 0.115 1.00 95.81 123 ALA A C 1
ATOM 935 O O . ALA A 1 123 ? -0.022 -2.806 -0.742 1.00 95.81 123 ALA A O 1
ATOM 936 N N . ALA A 1 124 ? -1.902 -3.904 -0.196 1.00 95.94 124 ALA A N 1
ATOM 937 C CA . ALA A 1 124 ? -2.207 -4.312 -1.567 1.00 95.94 124 ALA A CA 1
ATOM 938 C C . ALA A 1 124 ? -2.408 -3.100 -2.500 1.00 95.94 124 ALA A C 1
ATOM 940 O O . ALA A 1 124 ? -1.883 -3.067 -3.615 1.00 95.94 124 ALA A O 1
ATOM 941 N N . ALA A 1 125 ? -3.104 -2.053 -2.039 1.00 94.06 125 ALA A N 1
ATOM 942 C CA . ALA A 1 125 ? -3.283 -0.827 -2.821 1.00 94.06 125 ALA A CA 1
ATOM 943 C C . ALA A 1 125 ? -1.951 -0.094 -3.069 1.00 94.06 125 ALA A C 1
ATOM 945 O O . ALA A 1 125 ? -1.723 0.425 -4.165 1.00 94.06 125 ALA A O 1
ATOM 946 N N . SER A 1 126 ? -1.062 -0.081 -2.074 1.00 94.00 126 SER A N 1
ATOM 947 C CA . SER A 1 126 ? 0.272 0.516 -2.171 1.00 94.00 126 SER A CA 1
ATOM 948 C C . SER A 1 126 ? 1.157 -0.259 -3.143 1.00 94.00 126 SER A C 1
ATOM 950 O O . SER A 1 126 ? 1.773 0.350 -4.014 1.00 94.00 126 SER A O 1
ATOM 952 N N . THR A 1 127 ? 1.159 -1.592 -3.076 1.00 95.00 127 THR A N 1
ATOM 953 C CA . THR A 1 127 ? 1.871 -2.462 -4.025 1.00 95.00 127 THR A CA 1
ATOM 954 C C . THR A 1 127 ? 1.384 -2.248 -5.458 1.00 95.00 127 THR A C 1
ATOM 956 O O . THR A 1 127 ? 2.194 -2.054 -6.363 1.00 95.00 127 THR A O 1
ATOM 959 N N . ALA A 1 128 ? 0.066 -2.192 -5.678 1.00 94.25 128 ALA A N 1
ATOM 960 C CA . ALA A 1 128 ? -0.503 -1.922 -6.999 1.00 94.25 128 ALA A CA 1
ATOM 961 C C . ALA A 1 128 ? -0.081 -0.545 -7.546 1.00 94.25 128 ALA A C 1
ATOM 963 O O . ALA A 1 128 ? 0.252 -0.407 -8.730 1.00 94.25 128 ALA A O 1
ATOM 964 N N . LYS A 1 129 ? -0.043 0.477 -6.680 1.00 94.69 129 LYS A N 1
ATOM 965 C CA . LYS A 1 129 ? 0.463 1.803 -7.044 1.00 94.69 129 LYS A CA 1
ATOM 966 C C . LYS A 1 129 ? 1.957 1.774 -7.377 1.00 94.69 129 LYS A C 1
ATOM 968 O O . LYS A 1 129 ? 2.339 2.308 -8.412 1.00 94.69 129 LYS A O 1
ATOM 973 N N . LEU A 1 130 ? 2.781 1.128 -6.553 1.00 96.56 130 LEU A N 1
ATOM 974 C CA . LEU A 1 130 ? 4.221 0.999 -6.791 1.00 96.56 130 LEU A CA 1
ATOM 975 C C . LEU A 1 130 ? 4.507 0.297 -8.119 1.00 96.56 130 LEU A C 1
ATOM 977 O O . LEU A 1 130 ? 5.317 0.787 -8.899 1.00 96.56 130 LEU A O 1
ATOM 981 N N . ASN A 1 131 ? 3.792 -0.786 -8.423 1.00 96.69 131 ASN A N 1
ATOM 982 C CA . ASN A 1 131 ? 3.911 -1.475 -9.706 1.00 96.69 131 ASN A CA 1
ATOM 983 C C . ASN A 1 131 ? 3.569 -0.548 -10.881 1.00 96.69 131 ASN A C 1
ATOM 985 O O . ASN A 1 131 ? 4.276 -0.536 -11.887 1.00 96.69 131 ASN A O 1
ATOM 989 N N . THR A 1 132 ? 2.520 0.267 -10.743 1.00 96.75 132 THR A N 1
ATOM 990 C CA . THR A 1 132 ? 2.138 1.261 -11.760 1.00 96.75 132 THR A CA 1
ATOM 991 C C . THR A 1 132 ? 3.230 2.317 -11.954 1.00 96.75 132 THR A C 1
ATOM 993 O O . THR A 1 132 ? 3.616 2.605 -13.086 1.00 96.75 132 THR A O 1
ATOM 996 N N . ASP A 1 133 ? 3.764 2.864 -10.861 1.00 98.00 133 ASP A N 1
ATOM 997 C CA . ASP A 1 133 ? 4.801 3.899 -10.897 1.00 98.00 133 ASP A CA 1
ATOM 998 C C . ASP A 1 133 ? 6.121 3.355 -11.482 1.00 98.00 133 ASP A C 1
ATOM 1000 O O . ASP A 1 133 ? 6.767 4.019 -12.296 1.00 98.00 133 ASP A O 1
ATOM 1004 N N . VAL A 1 134 ? 6.497 2.119 -11.132 1.00 98.19 134 VAL A N 1
ATOM 1005 C CA . VAL A 1 134 ? 7.665 1.421 -11.692 1.00 98.19 134 VAL A CA 1
ATOM 1006 C C . VAL A 1 134 ? 7.494 1.198 -13.193 1.00 98.19 134 VAL A C 1
ATOM 1008 O O . VAL A 1 134 ? 8.412 1.493 -13.956 1.00 98.19 134 VAL A O 1
ATOM 1011 N N . LEU A 1 135 ? 6.325 0.737 -13.646 1.00 98.12 135 LEU A N 1
ATOM 1012 C CA . LEU A 1 135 ? 6.059 0.563 -15.076 1.00 98.12 135 LEU A CA 1
ATOM 1013 C C . LEU A 1 135 ? 6.158 1.885 -15.842 1.00 98.12 135 LEU A C 1
ATOM 1015 O O . LEU A 1 135 ? 6.803 1.925 -16.888 1.00 98.12 135 LEU A O 1
ATOM 1019 N N . ALA A 1 136 ? 5.611 2.973 -15.299 1.00 98.00 136 ALA A N 1
ATOM 1020 C CA . ALA A 1 136 ? 5.724 4.297 -15.908 1.00 98.00 136 ALA A CA 1
ATOM 1021 C C . ALA A 1 136 ? 7.189 4.770 -16.007 1.00 98.00 136 ALA A C 1
ATOM 1023 O O . ALA A 1 136 ? 7.606 5.336 -17.023 1.00 98.00 136 ALA A O 1
ATOM 1024 N N . LEU A 1 137 ? 8.001 4.507 -14.977 1.00 98.38 137 LEU A N 1
ATOM 1025 C CA . LEU A 1 137 ? 9.431 4.817 -14.989 1.00 98.38 137 LEU A CA 1
ATOM 1026 C C . LEU A 1 137 ? 10.186 3.996 -16.046 1.00 98.38 137 LEU A C 1
ATOM 1028 O O . LEU A 1 137 ? 11.007 4.548 -16.787 1.00 98.38 137 LEU A O 1
ATOM 1032 N N . LEU A 1 138 ? 9.900 2.695 -16.137 1.00 98.38 138 LEU A N 1
ATOM 1033 C CA . LEU A 1 138 ? 10.489 1.797 -17.132 1.00 98.38 138 LEU A CA 1
ATOM 1034 C C . LEU A 1 138 ? 10.127 2.238 -18.551 1.00 98.38 138 LEU A C 1
ATOM 1036 O O . LEU A 1 138 ? 10.999 2.303 -19.413 1.00 98.38 138 LEU A O 1
ATOM 1040 N N . GLU A 1 139 ? 8.871 2.615 -18.789 1.00 98.25 139 GLU A N 1
ATOM 1041 C CA . GLU A 1 139 ? 8.403 3.114 -20.085 1.00 98.25 139 GLU A CA 1
ATOM 1042 C C . GLU A 1 139 ? 9.123 4.400 -20.499 1.00 98.25 139 GLU A C 1
ATOM 1044 O O . GLU A 1 139 ? 9.623 4.490 -21.624 1.00 98.25 139 GLU A O 1
ATOM 1049 N N . LYS A 1 140 ? 9.268 5.363 -19.581 1.00 98.56 140 LYS A N 1
ATOM 1050 C CA . LYS A 1 140 ? 10.032 6.592 -19.835 1.00 98.56 140 LYS A CA 1
ATOM 1051 C C . LYS A 1 140 ? 11.505 6.300 -20.138 1.00 98.56 140 LYS A C 1
ATOM 1053 O O . LYS A 1 140 ? 12.087 6.903 -21.040 1.00 98.56 140 LYS A O 1
ATOM 1058 N N . THR A 1 141 ? 12.103 5.372 -19.396 1.00 98.38 141 THR A N 1
ATOM 1059 C CA . THR A 1 141 ? 13.508 4.979 -19.571 1.00 98.38 141 THR A CA 1
ATOM 1060 C C . THR A 1 141 ? 13.723 4.315 -20.928 1.00 98.38 141 THR A C 1
ATOM 1062 O O . THR A 1 141 ? 14.611 4.716 -21.678 1.00 98.38 141 THR A O 1
ATOM 1065 N N . LEU A 1 142 ? 12.860 3.364 -21.292 1.00 98.56 142 LEU A N 1
ATOM 1066 C CA . LEU A 1 142 ? 12.888 2.694 -22.590 1.00 98.56 142 LEU A CA 1
ATOM 1067 C C . LEU A 1 142 ? 12.706 3.675 -23.749 1.00 98.56 142 LEU A C 1
ATOM 1069 O O . LEU A 1 142 ? 13.423 3.574 -24.742 1.00 98.56 142 LEU A O 1
ATOM 1073 N N . ALA A 1 143 ? 11.788 4.636 -23.627 1.00 98.50 143 ALA A N 1
ATOM 1074 C CA . ALA A 1 143 ? 11.597 5.668 -24.641 1.00 98.50 143 ALA A CA 1
ATOM 1075 C C . ALA A 1 143 ? 12.880 6.487 -24.861 1.00 98.50 143 ALA A C 1
ATOM 1077 O O . ALA A 1 143 ? 13.331 6.621 -25.997 1.00 98.50 143 ALA A O 1
ATOM 1078 N N . SER A 1 144 ? 13.520 6.943 -23.778 1.00 98.38 144 SER A N 1
ATOM 1079 C CA . SER A 1 144 ? 14.776 7.701 -23.855 1.00 98.38 144 SER A CA 1
ATOM 1080 C C . SER A 1 144 ? 15.927 6.889 -24.461 1.00 98.38 144 SER A C 1
ATOM 1082 O O . SER A 1 144 ? 16.693 7.406 -25.274 1.00 98.38 144 SER A O 1
ATOM 1084 N N . LEU A 1 145 ? 16.058 5.606 -24.107 1.00 98.19 145 LEU A N 1
ATOM 1085 C CA . LEU A 1 145 ? 17.093 4.739 -24.680 1.00 98.19 145 LEU A CA 1
ATOM 1086 C C . LEU A 1 145 ? 16.875 4.512 -26.180 1.00 98.19 145 LEU A C 1
ATOM 1088 O O . LEU A 1 145 ? 17.820 4.620 -26.963 1.00 98.19 145 LEU A O 1
ATOM 1092 N N . ARG A 1 146 ? 15.628 4.264 -26.594 1.00 98.25 146 ARG A N 1
ATOM 1093 C CA . ARG A 1 146 ? 15.265 4.080 -28.007 1.00 98.25 146 ARG A CA 1
ATOM 1094 C C . ARG A 1 146 ? 15.483 5.345 -28.835 1.00 98.25 146 ARG A C 1
ATOM 1096 O O . ARG A 1 146 ? 15.900 5.236 -29.982 1.00 98.25 146 ARG A O 1
ATOM 1103 N N . GLU 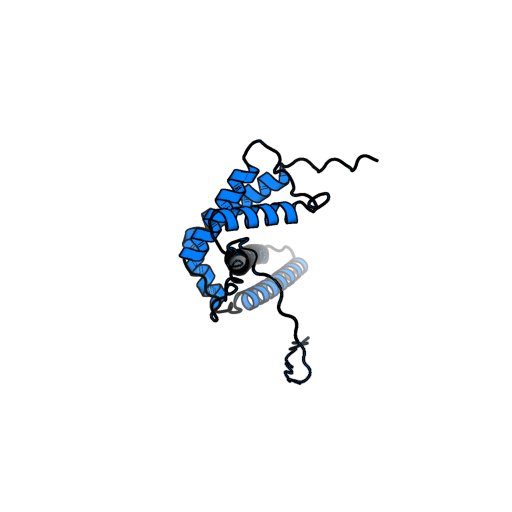A 1 147 ? 15.258 6.522 -28.257 1.00 98.25 147 GLU A N 1
ATOM 1104 C CA . GLU A 1 147 ? 15.543 7.813 -28.896 1.00 98.25 147 GLU A CA 1
ATOM 1105 C C . GLU A 1 147 ? 17.050 8.058 -29.075 1.00 98.25 147 GLU A C 1
ATOM 1107 O O . GLU A 1 147 ? 17.481 8.579 -30.101 1.00 98.25 147 GLU A O 1
ATOM 1112 N N . ARG A 1 148 ? 17.874 7.648 -28.103 1.00 97.50 148 ARG A N 1
ATOM 1113 C CA . ARG A 1 148 ? 19.338 7.810 -28.162 1.00 97.50 148 ARG A CA 1
ATOM 1114 C C . ARG A 1 148 ? 20.017 6.830 -29.113 1.00 97.50 148 ARG A C 1
ATOM 1116 O O . ARG A 1 148 ? 21.043 7.170 -29.697 1.00 97.50 148 ARG A O 1
ATOM 1123 N N . ARG A 1 149 ? 19.454 5.631 -29.271 1.00 97.69 149 ARG A N 1
ATOM 1124 C CA . ARG A 1 149 ? 19.980 4.555 -30.122 1.00 97.69 149 ARG A CA 1
ATOM 1125 C C . ARG A 1 149 ? 20.378 4.993 -31.545 1.00 97.69 149 ARG A C 1
ATOM 1127 O O . ARG A 1 149 ? 21.505 4.689 -31.925 1.00 97.69 149 ARG A O 1
ATOM 1134 N N . PRO A 1 150 ? 19.533 5.678 -32.345 1.00 97.19 150 PRO A N 1
ATOM 1135 C CA . PRO A 1 150 ? 19.899 6.085 -33.708 1.00 97.19 150 PRO A CA 1
ATOM 1136 C C . PRO A 1 150 ? 21.030 7.121 -33.768 1.00 97.19 150 PRO A C 1
ATOM 1138 O O . PRO A 1 150 ? 21.674 7.244 -34.804 1.00 97.19 150 PRO A O 1
ATOM 1141 N N . SER A 1 151 ? 21.281 7.844 -32.675 1.00 96.88 151 SER A N 1
ATOM 1142 C CA . SER A 1 151 ? 22.315 8.882 -32.579 1.00 96.88 151 SER A CA 1
ATOM 1143 C C . SER A 1 151 ? 23.632 8.362 -31.988 1.00 96.88 151 SER A C 1
ATOM 1145 O O . SER A 1 151 ? 24.515 9.155 -31.660 1.00 96.88 151 SER A O 1
ATOM 1147 N N . ALA A 1 152 ? 23.762 7.047 -31.791 1.00 96.94 152 ALA A N 1
ATOM 1148 C CA . ALA A 1 152 ? 24.972 6.443 -31.250 1.00 96.94 152 ALA A CA 1
ATOM 1149 C C . ALA A 1 152 ? 26.152 6.568 -32.243 1.00 96.94 152 ALA A C 1
ATOM 1151 O O . ALA A 1 152 ? 25.960 6.376 -33.444 1.00 96.94 152 ALA A O 1
ATOM 1152 N N . PRO A 1 153 ? 27.372 6.877 -31.763 1.00 96.38 153 PRO A N 1
ATOM 1153 C CA . PRO A 1 153 ? 28.506 7.218 -32.628 1.00 96.38 153 PRO A CA 1
ATOM 1154 C C . PRO A 1 153 ? 29.153 6.015 -33.330 1.00 96.38 153 PRO A C 1
ATOM 1156 O O . PRO A 1 153 ? 29.808 6.186 -34.356 1.00 96.38 153 PRO A O 1
ATOM 1159 N N . ASP A 1 154 ? 28.995 4.809 -32.783 1.00 97.62 154 ASP A N 1
ATOM 1160 C CA . ASP A 1 154 ? 29.623 3.586 -33.277 1.00 97.62 154 ASP A CA 1
ATOM 1161 C C . ASP A 1 154 ? 28.784 2.339 -32.951 1.00 97.62 154 ASP A C 1
ATOM 1163 O O . ASP A 1 154 ? 27.834 2.371 -32.164 1.00 97.62 154 ASP A O 1
ATOM 1167 N N . GLU A 1 155 ? 29.147 1.215 -33.569 1.00 96.94 155 GLU A N 1
ATOM 1168 C CA . GLU A 1 155 ? 28.424 -0.049 -33.421 1.00 96.94 155 GLU A CA 1
ATOM 1169 C C . GLU A 1 155 ? 28.492 -0.611 -31.991 1.00 96.94 155 GLU A C 1
ATOM 1171 O O . GLU A 1 155 ? 27.530 -1.218 -31.523 1.00 96.94 155 GLU A O 1
ATOM 1176 N N . ALA A 1 156 ? 29.592 -0.388 -31.266 1.00 97.50 156 ALA A N 1
ATOM 1177 C CA . ALA A 1 156 ? 29.721 -0.848 -29.884 1.00 97.50 156 ALA A CA 1
ATOM 1178 C C . ALA A 1 156 ? 28.729 -0.116 -28.962 1.00 97.50 156 ALA A C 1
ATOM 1180 O O . ALA A 1 156 ? 28.075 -0.740 -28.127 1.00 97.50 156 ALA A O 1
ATOM 1181 N N . SER A 1 157 ? 28.553 1.187 -29.171 1.00 97.38 157 SER A N 1
ATOM 1182 C CA . SER A 1 157 ? 27.577 2.028 -28.481 1.00 97.38 157 SER A CA 1
ATOM 1183 C C . SER A 1 157 ? 26.139 1.619 -28.805 1.00 97.38 157 SER A C 1
ATOM 1185 O O . SER A 1 157 ? 25.298 1.584 -27.907 1.00 97.38 157 SER A O 1
ATOM 1187 N N . VAL A 1 158 ? 25.851 1.259 -30.064 1.00 98.06 158 VAL A N 1
ATOM 1188 C CA . VAL A 1 158 ? 24.542 0.703 -30.456 1.00 98.06 158 VAL A CA 1
ATOM 1189 C C . VAL A 1 158 ? 24.269 -0.607 -29.719 1.00 98.06 158 VAL A C 1
ATOM 1191 O O . VAL A 1 158 ? 23.206 -0.745 -29.118 1.00 98.06 158 VAL A O 1
ATOM 1194 N N . ARG A 1 159 ? 25.231 -1.539 -29.708 1.00 98.06 159 ARG A N 1
ATOM 1195 C CA . ARG A 1 159 ? 25.089 -2.834 -29.022 1.00 98.06 159 ARG A CA 1
ATOM 1196 C C . ARG A 1 159 ? 24.850 -2.665 -27.522 1.00 98.06 159 ARG A C 1
ATOM 1198 O O . ARG A 1 159 ? 23.954 -3.302 -26.980 1.00 98.06 159 ARG A O 1
ATOM 1205 N N . LEU A 1 160 ? 25.580 -1.761 -26.867 1.00 97.94 160 LEU A N 1
ATOM 1206 C CA . LEU A 1 160 ? 25.370 -1.464 -25.448 1.00 97.94 160 LEU A CA 1
ATOM 1207 C C . LEU A 1 160 ? 23.955 -0.926 -25.176 1.00 97.94 160 LEU A C 1
ATOM 1209 O O . LEU A 1 160 ? 23.316 -1.328 -24.205 1.00 97.94 160 LEU A O 1
ATOM 1213 N N . LEU A 1 161 ? 23.452 -0.024 -26.025 1.00 98.31 161 LEU A N 1
ATOM 1214 C CA . LEU A 1 161 ? 22.085 0.490 -25.899 1.00 98.31 161 LEU A CA 1
ATOM 1215 C C . LEU A 1 161 ? 21.043 -0.608 -26.150 1.00 98.31 161 LEU A C 1
ATOM 1217 O O . LEU A 1 161 ? 20.041 -0.646 -25.441 1.00 98.31 161 LEU A O 1
ATOM 1221 N N . ASP A 1 162 ? 21.286 -1.517 -27.096 1.00 98.50 162 ASP A N 1
ATOM 1222 C CA . ASP A 1 162 ? 20.419 -2.674 -27.352 1.00 98.50 162 ASP A CA 1
ATOM 1223 C C . ASP A 1 162 ? 20.337 -3.613 -26.145 1.00 98.50 162 ASP A C 1
ATOM 1225 O O . ASP A 1 162 ? 19.243 -4.014 -25.749 1.00 98.50 162 ASP A O 1
ATOM 1229 N N . GLU A 1 163 ? 21.470 -3.911 -25.509 1.00 98.38 163 GLU A N 1
ATOM 1230 C CA . GLU A 1 163 ? 21.518 -4.722 -24.288 1.00 98.38 163 GLU A CA 1
ATOM 1231 C C . GLU A 1 163 ? 20.753 -4.059 -23.134 1.00 98.38 163 GLU A C 1
ATOM 1233 O O . GLU A 1 163 ? 19.977 -4.714 -22.431 1.00 98.38 163 GLU A O 1
ATOM 1238 N N . GLN A 1 164 ? 20.922 -2.744 -22.956 1.00 98.44 164 GLN A N 1
ATOM 1239 C CA . GLN A 1 164 ? 20.180 -1.981 -21.952 1.00 98.44 164 GLN A CA 1
ATOM 1240 C C . GLN A 1 164 ? 18.674 -2.004 -22.231 1.00 98.44 164 GLN A C 1
ATOM 1242 O O . GLN A 1 164 ? 17.893 -2.281 -21.319 1.00 98.44 164 GLN A O 1
ATOM 1247 N N . ILE A 1 165 ? 18.262 -1.754 -23.478 1.00 98.56 165 ILE A N 1
ATOM 1248 C CA . ILE A 1 165 ? 16.855 -1.807 -23.896 1.00 98.56 165 ILE A CA 1
ATOM 1249 C C . ILE A 1 165 ? 16.272 -3.192 -23.601 1.00 98.56 165 ILE A C 1
ATOM 1251 O O . ILE A 1 165 ? 15.243 -3.276 -22.934 1.00 98.56 165 ILE A O 1
ATOM 1255 N N . ALA A 1 166 ? 16.949 -4.267 -24.011 1.00 98.50 166 ALA A N 1
ATOM 1256 C CA . ALA A 1 166 ? 16.487 -5.633 -23.782 1.00 98.50 166 ALA A CA 1
ATOM 1257 C C . ALA A 1 166 ? 16.333 -5.959 -22.284 1.00 98.50 166 ALA A C 1
ATOM 1259 O O . ALA A 1 166 ? 15.348 -6.577 -21.877 1.00 98.50 166 ALA A O 1
ATOM 1260 N N . SER A 1 167 ? 17.271 -5.504 -21.445 1.00 98.19 167 SER A N 1
ATOM 1261 C CA . SER A 1 167 ? 17.203 -5.678 -19.988 1.00 98.19 167 SER A CA 1
ATOM 1262 C C . SER A 1 167 ? 15.983 -4.974 -19.377 1.00 98.19 167 SER A C 1
ATOM 1264 O O . SER A 1 167 ? 15.200 -5.589 -18.649 1.00 98.19 167 SER A O 1
ATOM 1266 N N . PHE A 1 168 ? 15.758 -3.703 -19.729 1.00 98.44 168 PHE A N 1
ATOM 1267 C CA . PHE A 1 168 ? 14.603 -2.942 -19.242 1.00 98.44 168 PHE A CA 1
ATOM 1268 C C . PHE A 1 168 ? 13.266 -3.459 -19.797 1.00 98.44 168 PHE A C 1
ATOM 1270 O O . PHE A 1 168 ? 12.246 -3.392 -19.109 1.00 98.44 168 PHE A O 1
ATOM 1277 N N . GLU A 1 169 ? 13.241 -4.009 -21.011 1.00 98.44 169 GLU A N 1
ATOM 1278 C CA . GLU A 1 169 ? 12.059 -4.681 -21.559 1.00 98.44 169 GLU A CA 1
ATOM 1279 C C . GLU A 1 169 ? 11.717 -5.949 -20.773 1.00 98.44 169 GLU A C 1
ATOM 1281 O O . GLU A 1 169 ? 10.555 -6.149 -20.408 1.00 98.44 169 GLU A O 1
ATOM 1286 N N . ALA A 1 170 ? 12.717 -6.778 -20.463 1.00 98.38 170 ALA A N 1
ATOM 1287 C CA . ALA A 1 170 ? 12.530 -7.977 -19.652 1.00 98.38 170 ALA A CA 1
ATOM 1288 C C . ALA A 1 170 ? 12.019 -7.636 -18.242 1.00 98.38 170 ALA A C 1
ATOM 1290 O O . ALA A 1 170 ? 11.111 -8.298 -17.730 1.00 98.38 170 ALA A O 1
ATOM 1291 N N . GLU A 1 171 ? 12.549 -6.569 -17.642 1.00 98.19 171 GLU A N 1
ATOM 1292 C CA . GLU A 1 171 ? 12.072 -6.016 -16.375 1.00 98.19 171 GLU A CA 1
ATOM 1293 C C . GLU A 1 171 ? 10.599 -5.591 -16.463 1.00 98.19 171 GLU A C 1
ATOM 1295 O O . GLU A 1 171 ? 9.774 -6.033 -15.664 1.00 98.19 171 GLU A O 1
ATOM 1300 N N . ALA A 1 172 ? 10.233 -4.809 -17.482 1.00 98.12 172 ALA A N 1
ATOM 1301 C CA . ALA A 1 172 ? 8.856 -4.364 -17.677 1.00 98.12 172 ALA A CA 1
ATOM 1302 C C . ALA A 1 172 ? 7.889 -5.541 -17.879 1.00 98.12 172 ALA A C 1
ATOM 1304 O O . ALA A 1 172 ? 6.772 -5.521 -17.365 1.00 98.12 172 ALA A O 1
ATOM 1305 N N . VAL A 1 173 ? 8.301 -6.589 -18.598 1.00 98.19 173 VAL A N 1
ATOM 1306 C CA . VAL A 1 173 ? 7.510 -7.822 -18.741 1.00 98.19 173 VAL A CA 1
ATOM 1307 C C . VAL A 1 173 ? 7.327 -8.520 -17.393 1.00 98.19 173 VAL A C 1
ATOM 1309 O O . VAL A 1 173 ? 6.215 -8.957 -17.087 1.00 98.19 173 VAL A O 1
ATOM 1312 N N . ARG A 1 174 ? 8.380 -8.605 -16.570 1.00 97.44 174 ARG A N 1
ATOM 1313 C CA . ARG A 1 174 ? 8.293 -9.202 -15.233 1.00 97.44 174 ARG A CA 1
ATOM 1314 C C . ARG A 1 174 ? 7.308 -8.441 -14.347 1.00 97.44 174 ARG A C 1
ATOM 1316 O O . ARG A 1 174 ? 6.385 -9.064 -13.827 1.00 97.44 174 ARG A O 1
ATOM 1323 N N . VAL A 1 175 ? 7.461 -7.121 -14.239 1.00 97.25 175 VAL A N 1
ATOM 1324 C CA . VAL A 1 175 ? 6.597 -6.284 -13.394 1.00 97.25 175 VAL A CA 1
ATOM 1325 C C . VAL A 1 175 ? 5.146 -6.339 -13.876 1.00 97.25 175 VAL A C 1
ATOM 1327 O O . VAL A 1 175 ? 4.243 -6.476 -13.059 1.00 97.25 175 VAL A O 1
ATOM 1330 N N . ARG A 1 176 ? 4.885 -6.325 -15.195 1.00 97.19 176 ARG A N 1
ATOM 1331 C CA . ARG A 1 176 ? 3.515 -6.485 -15.726 1.00 97.19 176 ARG A CA 1
ATOM 1332 C C . ARG A 1 176 ? 2.889 -7.824 -15.347 1.00 97.19 176 ARG A C 1
ATOM 1334 O O . ARG A 1 176 ? 1.693 -7.873 -15.078 1.00 97.19 176 ARG A O 1
ATOM 1341 N N . ARG A 1 177 ? 3.674 -8.904 -15.343 1.00 96.44 177 ARG A N 1
ATOM 1342 C CA . ARG A 1 177 ? 3.191 -10.229 -14.938 1.00 96.44 177 ARG A CA 1
ATOM 1343 C C . ARG A 1 177 ? 2.817 -10.246 -13.458 1.00 96.44 177 ARG A C 1
ATOM 1345 O O . ARG A 1 177 ? 1.721 -10.682 -13.140 1.00 96.44 177 ARG A O 1
ATOM 1352 N N . GLU A 1 178 ? 3.705 -9.756 -12.598 1.00 92.94 178 GLU A N 1
ATOM 1353 C CA . GLU A 1 178 ? 3.490 -9.692 -11.144 1.00 92.94 178 GLU A CA 1
ATOM 1354 C C . GLU A 1 178 ? 2.303 -8.779 -10.800 1.00 92.94 178 GLU A C 1
ATOM 1356 O O . GLU A 1 178 ? 1.427 -9.157 -10.033 1.00 92.94 178 GLU A O 1
ATOM 1361 N N . ALA A 1 179 ? 2.188 -7.623 -11.457 1.00 92.06 179 ALA A N 1
ATOM 1362 C CA . ALA A 1 179 ? 1.055 -6.713 -11.292 1.00 92.06 179 ALA A CA 1
ATOM 1363 C C . ALA A 1 179 ? -0.280 -7.275 -11.816 1.00 92.06 179 ALA A C 1
ATOM 1365 O O . ALA A 1 179 ? -1.345 -6.792 -11.435 1.00 92.06 179 ALA A O 1
ATOM 1366 N N . GLY A 1 180 ? -0.235 -8.258 -12.720 1.00 89.62 180 GLY A N 1
ATOM 1367 C CA . GLY A 1 180 ? -1.414 -8.932 -13.261 1.00 89.62 180 GLY A CA 1
ATOM 1368 C C . GLY A 1 180 ? -1.965 -10.040 -12.359 1.00 89.62 180 GLY A C 1
ATOM 1369 O O . GLY A 1 180 ? -3.039 -10.577 -12.652 1.00 89.62 180 GLY A O 1
ATOM 1370 N N . GLU A 1 181 ? -1.255 -10.400 -11.287 1.00 90.31 181 GLU A N 1
ATOM 1371 C CA . GLU A 1 181 ? -1.736 -11.368 -10.305 1.00 90.31 181 GLU A CA 1
ATOM 1372 C C . GLU A 1 181 ? -2.973 -10.812 -9.590 1.00 90.31 181 GLU A C 1
ATOM 1374 O O . GLU A 1 181 ? -3.021 -9.666 -9.142 1.00 90.31 181 GLU A O 1
ATOM 1379 N N . LYS A 1 182 ? -4.044 -11.612 -9.552 1.00 88.44 182 LYS A N 1
ATOM 1380 C CA . LYS A 1 182 ? -5.319 -11.164 -8.994 1.00 88.44 182 LYS A CA 1
ATOM 1381 C C . LYS A 1 182 ? -5.282 -11.245 -7.478 1.00 88.44 182 LYS A C 1
ATOM 1383 O O . LYS A 1 182 ? -5.176 -12.336 -6.924 1.00 88.44 182 LYS A O 1
ATOM 1388 N N . GLU A 1 183 ? -5.517 -10.103 -6.848 1.00 92.94 183 GLU A N 1
ATOM 1389 C CA . GLU A 1 183 ? -5.751 -10.033 -5.411 1.00 92.94 183 GLU A CA 1
ATOM 1390 C C . GLU A 1 183 ? -6.973 -10.873 -4.984 1.00 92.94 183 GLU A C 1
ATOM 1392 O O . GLU A 1 183 ? -7.977 -10.926 -5.721 1.00 92.94 183 GLU A O 1
ATOM 1397 N N . PRO A 1 184 ? -6.935 -11.478 -3.781 1.00 95.88 184 PRO A N 1
ATOM 1398 C CA . PRO A 1 184 ? -8.086 -12.110 -3.146 1.00 95.88 184 PRO A CA 1
ATOM 1399 C C . PRO A 1 184 ? -9.349 -11.237 -3.177 1.00 95.88 184 PRO A C 1
ATOM 1401 O O . PRO A 1 184 ? -9.298 -10.005 -3.124 1.00 95.88 184 PRO A O 1
ATOM 1404 N N . GLU A 1 185 ? -10.522 -11.872 -3.256 1.00 96.31 185 GLU A N 1
ATOM 1405 C CA . GLU A 1 185 ? -11.801 -11.156 -3.340 1.00 96.31 185 GLU A CA 1
ATOM 1406 C C . GLU A 1 185 ? -12.053 -10.244 -2.134 1.00 96.31 185 GLU A C 1
ATOM 1408 O O . GLU A 1 185 ? -12.418 -9.085 -2.338 1.00 96.31 185 GLU A O 1
ATOM 1413 N N . ALA A 1 186 ? -11.770 -10.724 -0.919 1.00 97.38 186 ALA A N 1
ATOM 1414 C CA . ALA A 1 186 ? -11.910 -9.950 0.312 1.00 97.38 186 ALA A CA 1
ATOM 1415 C C . ALA A 1 186 ? -11.066 -8.664 0.287 1.00 97.38 186 ALA A C 1
ATOM 1417 O O . ALA A 1 186 ? -11.580 -7.583 0.564 1.00 97.38 186 ALA A O 1
ATOM 1418 N N . ILE A 1 187 ? -9.801 -8.743 -0.148 1.00 98.00 187 ILE A N 1
ATOM 1419 C CA . ILE A 1 187 ? -8.914 -7.575 -0.279 1.00 98.00 187 ILE A CA 1
ATOM 1420 C C . ILE A 1 187 ? -9.503 -6.565 -1.269 1.00 98.00 187 ILE A C 1
ATOM 1422 O O . ILE A 1 187 ? -9.618 -5.380 -0.954 1.00 98.00 187 ILE A O 1
ATOM 1426 N N . ARG A 1 188 ? -9.945 -7.020 -2.449 1.00 97.12 188 ARG A N 1
ATOM 1427 C CA . ARG A 1 188 ? -10.552 -6.134 -3.459 1.00 97.12 188 ARG A CA 1
ATOM 1428 C C . ARG A 1 188 ? -11.857 -5.507 -2.975 1.00 97.12 188 ARG A C 1
ATOM 1430 O O . ARG A 1 188 ? -12.131 -4.355 -3.303 1.00 97.12 188 ARG A O 1
ATOM 1437 N N . ALA A 1 189 ? -12.677 -6.242 -2.226 1.00 98.12 189 ALA A N 1
ATOM 1438 C CA . ALA A 1 189 ? -13.891 -5.709 -1.616 1.00 98.12 189 ALA A CA 1
ATOM 1439 C C . ALA A 1 189 ? -13.551 -4.641 -0.567 1.00 98.12 189 ALA A C 1
ATOM 1441 O O . ALA A 1 189 ? -14.050 -3.516 -0.657 1.00 98.12 189 ALA A O 1
ATOM 1442 N N . ASN A 1 190 ? -12.620 -4.943 0.338 1.00 98.38 190 ASN A N 1
ATOM 1443 C CA . ASN A 1 190 ? -12.163 -4.027 1.381 1.00 98.38 190 ASN A CA 1
ATOM 1444 C C . ASN A 1 190 ? -11.548 -2.754 0.787 1.00 98.38 190 ASN A C 1
ATOM 1446 O O . ASN A 1 190 ? -11.871 -1.658 1.230 1.00 98.38 190 ASN A O 1
ATOM 1450 N N . GLN A 1 191 ? -10.773 -2.841 -0.297 1.00 97.88 191 GLN A N 1
ATOM 1451 C CA . GLN A 1 191 ? -10.262 -1.662 -1.011 1.00 97.88 191 GLN A CA 1
ATOM 1452 C C . GLN A 1 191 ? -11.363 -0.730 -1.542 1.00 97.88 191 GLN A C 1
ATOM 1454 O O . GLN A 1 191 ? -11.147 0.487 -1.608 1.00 97.88 191 GLN A O 1
ATOM 1459 N N . ARG A 1 192 ? -12.526 -1.273 -1.938 1.00 97.88 192 ARG A N 1
ATOM 1460 C CA . ARG A 1 192 ? -13.686 -0.472 -2.368 1.00 97.88 192 ARG A CA 1
ATOM 1461 C C . ARG A 1 192 ? -14.368 0.190 -1.178 1.00 97.88 192 ARG A C 1
ATOM 1463 O O . ARG A 1 192 ? -14.666 1.376 -1.255 1.00 97.88 192 ARG A O 1
ATOM 1470 N N . ILE A 1 193 ? -14.557 -0.548 -0.085 1.00 98.31 193 ILE A N 1
ATOM 1471 C CA . ILE A 1 193 ? -15.130 -0.025 1.166 1.00 98.31 193 ILE A CA 1
ATOM 1472 C C . ILE A 1 193 ? -14.258 1.095 1.739 1.00 98.31 193 ILE A C 1
ATOM 1474 O O . ILE A 1 193 ? -14.777 2.113 2.181 1.00 98.31 193 ILE A O 1
ATOM 1478 N N . LEU A 1 194 ? -12.933 0.941 1.682 1.00 98.19 194 LEU A N 1
ATOM 1479 C CA . LEU A 1 194 ? -11.975 1.906 2.222 1.00 98.19 194 LEU A CA 1
ATOM 1480 C C . LEU A 1 194 ? -11.735 3.109 1.309 1.00 98.19 194 LEU A C 1
ATOM 1482 O O . LEU A 1 194 ? -11.239 4.127 1.784 1.00 98.19 194 LEU A O 1
ATOM 1486 N N . ALA A 1 195 ? -12.088 3.035 0.020 1.00 97.19 195 ALA A N 1
ATOM 1487 C CA . ALA A 1 195 ? -11.878 4.115 -0.947 1.00 97.19 195 ALA A CA 1
ATOM 1488 C C . ALA A 1 195 ? -12.322 5.514 -0.458 1.00 97.19 195 ALA A C 1
ATOM 1490 O O . ALA A 1 195 ? -11.496 6.425 -0.539 1.00 97.19 195 ALA A O 1
ATOM 1491 N N . PRO A 1 196 ? -13.537 5.715 0.096 1.00 97.94 196 PRO A N 1
ATOM 1492 C CA . PRO A 1 196 ? -13.953 7.019 0.622 1.00 97.94 196 PRO A CA 1
ATOM 1493 C C . PRO A 1 196 ? -13.211 7.453 1.898 1.00 97.94 196 PRO A C 1
ATOM 1495 O O . PRO A 1 196 ? -13.193 8.640 2.211 1.00 97.94 196 PRO A O 1
ATOM 1498 N N . TYR A 1 197 ? -12.585 6.527 2.630 1.00 97.62 197 TYR A N 1
ATOM 1499 C CA . TYR A 1 197 ? -11.931 6.799 3.914 1.00 97.62 197 TYR A CA 1
ATOM 1500 C C . TYR A 1 197 ? -10.405 6.954 3.812 1.00 97.62 197 TYR A C 1
ATOM 1502 O O . TYR A 1 197 ? -9.797 7.453 4.758 1.00 97.62 197 TYR A O 1
ATOM 1510 N N . ARG A 1 198 ? -9.773 6.579 2.685 1.00 94.94 198 ARG A N 1
ATOM 1511 C CA . ARG A 1 198 ? -8.299 6.514 2.543 1.00 94.94 198 ARG A CA 1
ATOM 1512 C C . ARG A 1 198 ? -7.573 7.772 2.995 1.00 94.94 198 ARG A C 1
ATOM 1514 O O . ARG A 1 198 ? -6.583 7.678 3.707 1.00 94.94 198 ARG A O 1
ATOM 1521 N N . GLN A 1 199 ? -8.055 8.948 2.593 1.00 95.88 199 GLN A N 1
ATOM 1522 C CA . GLN A 1 199 ? -7.395 10.200 2.965 1.00 95.88 199 GLN A CA 1
ATOM 1523 C C . GLN A 1 199 ? -7.421 10.414 4.483 1.00 95.88 199 GLN A C 1
ATOM 1525 O O . GLN A 1 199 ? -6.427 10.850 5.057 1.00 95.88 199 GLN A O 1
ATOM 1530 N N . LYS A 1 200 ? -8.539 10.078 5.138 1.00 96.25 200 LYS A N 1
ATOM 1531 C CA . LYS A 1 200 ? -8.672 10.195 6.592 1.00 96.25 200 LYS A CA 1
ATOM 1532 C C . LYS A 1 200 ? -7.804 9.165 7.318 1.00 96.25 200 LYS A C 1
ATOM 1534 O O . LYS A 1 200 ? -7.174 9.527 8.305 1.00 96.25 200 LYS A O 1
ATOM 1539 N N . ILE A 1 201 ? -7.742 7.926 6.820 1.00 95.25 201 ILE A N 1
ATOM 1540 C CA . ILE A 1 201 ? -6.871 6.880 7.379 1.00 95.25 201 ILE A CA 1
ATOM 1541 C C . ILE A 1 201 ? -5.404 7.321 7.286 1.00 95.25 201 ILE A C 1
ATOM 1543 O O . ILE A 1 201 ? -4.741 7.416 8.313 1.00 95.25 201 ILE A O 1
ATOM 1547 N N . SER A 1 202 ? -4.938 7.714 6.096 1.00 93.69 202 SER A N 1
ATOM 1548 C CA . SER A 1 202 ? -3.561 8.185 5.885 1.00 93.69 202 SER A CA 1
ATOM 1549 C C . SER A 1 202 ? -3.204 9.368 6.784 1.00 93.69 202 SER A C 1
ATOM 1551 O O . SER A 1 202 ? -2.163 9.349 7.428 1.00 93.69 202 SER A O 1
ATOM 1553 N N . ALA A 1 203 ? -4.073 10.380 6.878 1.00 94.62 203 ALA A N 1
ATOM 1554 C CA . ALA A 1 203 ? -3.809 11.551 7.712 1.00 94.62 203 ALA A CA 1
ATOM 1555 C C . ALA A 1 203 ? -3.671 11.191 9.202 1.00 94.62 203 ALA A C 1
ATOM 1557 O O . ALA A 1 203 ? -2.791 11.711 9.883 1.00 94.62 203 ALA A O 1
ATOM 1558 N N . MET A 1 204 ? -4.512 10.281 9.706 1.00 92.25 204 MET A N 1
ATOM 1559 C CA . MET A 1 204 ? -4.421 9.802 11.090 1.00 92.25 204 MET A CA 1
ATOM 1560 C C . MET A 1 204 ? -3.163 8.969 11.336 1.00 92.25 204 MET A C 1
ATOM 1562 O O . MET A 1 204 ? -2.574 9.044 12.415 1.00 92.25 204 MET A O 1
ATOM 1566 N N . ASP A 1 205 ? -2.758 8.164 10.358 1.00 90.31 205 ASP A N 1
ATOM 1567 C CA . ASP A 1 205 ? -1.546 7.355 10.428 1.00 90.31 205 ASP A CA 1
ATOM 1568 C C . ASP A 1 205 ? -0.295 8.237 10.474 1.00 90.31 205 ASP A C 1
ATOM 1570 O O . ASP A 1 205 ? 0.561 8.029 11.340 1.00 90.31 205 ASP A O 1
ATOM 1574 N N . ASP A 1 206 ? -0.242 9.267 9.628 1.00 91.50 206 ASP A N 1
ATOM 1575 C CA . ASP A 1 206 ? 0.826 10.267 9.608 1.00 91.50 206 ASP A CA 1
ATOM 1576 C C . ASP A 1 206 ? 0.882 11.060 10.922 1.00 91.50 206 ASP A C 1
ATOM 1578 O O . ASP A 1 206 ? 1.955 11.234 11.505 1.00 91.50 206 ASP A O 1
ATOM 1582 N N . GLU A 1 207 ? -0.270 11.495 11.441 1.00 90.75 207 GLU A N 1
ATOM 1583 C CA . GLU A 1 207 ? -0.352 12.230 12.706 1.00 90.75 207 GLU A CA 1
ATOM 1584 C C . GLU A 1 207 ? 0.115 11.372 13.891 1.00 90.75 207 GLU A C 1
ATOM 1586 O O . GLU A 1 207 ? 0.949 11.804 14.691 1.00 90.75 207 GLU A O 1
ATOM 1591 N N . LEU A 1 208 ? -0.341 10.119 13.982 1.00 85.94 208 LEU A N 1
ATOM 1592 C CA . LEU A 1 208 ? 0.119 9.190 15.016 1.00 85.94 208 LEU A CA 1
ATOM 1593 C C . LEU A 1 208 ? 1.612 8.875 14.880 1.00 85.94 208 LEU A C 1
ATOM 1595 O O . LEU A 1 208 ? 2.295 8.724 15.895 1.00 85.94 208 LEU A O 1
ATOM 1599 N N . ALA A 1 209 ? 2.138 8.767 13.658 1.00 86.69 209 ALA A N 1
ATOM 1600 C CA . ALA A 1 209 ? 3.567 8.584 13.428 1.00 86.69 209 ALA A CA 1
ATOM 1601 C C . ALA A 1 209 ? 4.376 9.804 13.899 1.00 86.69 209 ALA A C 1
ATOM 1603 O O . ALA A 1 209 ? 5.370 9.636 14.612 1.00 86.69 209 ALA A O 1
ATOM 1604 N N . ALA A 1 210 ? 3.922 11.019 13.584 1.00 87.31 210 ALA A N 1
ATOM 1605 C CA . ALA A 1 210 ? 4.557 12.262 14.011 1.00 87.31 210 ALA A CA 1
ATOM 1606 C C . ALA A 1 210 ? 4.553 12.418 15.541 1.00 87.31 210 ALA A C 1
ATOM 1608 O O . ALA A 1 210 ? 5.596 12.694 16.136 1.00 87.31 210 ALA A O 1
ATOM 1609 N N . LEU A 1 211 ? 3.419 12.155 16.199 1.00 83.00 211 LEU A N 1
ATOM 1610 C CA . LEU A 1 211 ? 3.301 12.206 17.662 1.00 83.00 211 LEU A CA 1
ATOM 1611 C C . LEU A 1 211 ? 4.228 11.188 18.345 1.00 83.00 211 LEU A C 1
ATOM 1613 O O . LEU A 1 211 ? 4.894 11.505 19.332 1.00 83.00 211 LEU A O 1
ATOM 1617 N N . ARG A 1 212 ? 4.348 9.975 17.788 1.00 77.19 212 ARG A N 1
ATOM 1618 C CA . ARG A 1 212 ? 5.293 8.956 18.283 1.00 77.19 212 ARG A CA 1
ATOM 1619 C C . ARG A 1 212 ? 6.749 9.374 18.121 1.00 77.19 212 ARG A C 1
ATOM 1621 O O . ARG A 1 212 ? 7.568 8.996 18.959 1.00 77.19 212 ARG A O 1
ATOM 1628 N N . ALA A 1 213 ? 7.082 10.096 17.054 1.00 79.62 213 ALA A N 1
ATOM 1629 C CA . ALA A 1 213 ? 8.427 10.612 16.825 1.00 79.62 213 ALA A CA 1
ATOM 1630 C C . ALA A 1 213 ? 8.760 11.770 17.782 1.00 79.62 213 ALA A C 1
ATOM 1632 O O . ALA A 1 213 ? 9.870 11.813 18.310 1.00 79.62 213 ALA A O 1
ATOM 1633 N N . ALA A 1 214 ? 7.792 12.651 18.052 1.00 76.19 214 ALA A N 1
ATOM 1634 C CA . ALA A 1 214 ? 7.945 13.825 18.912 1.00 76.19 214 ALA A CA 1
ATOM 1635 C C . ALA A 1 214 ? 8.012 13.508 20.419 1.00 76.19 214 ALA A C 1
ATOM 1637 O O . ALA A 1 214 ? 8.539 14.314 21.185 1.00 76.19 214 ALA A O 1
ATOM 1638 N N . ALA A 1 215 ? 7.503 12.353 20.862 1.00 65.88 215 ALA A N 1
ATOM 1639 C CA . ALA A 1 215 ? 7.558 11.970 22.271 1.00 65.88 215 ALA A CA 1
ATOM 1640 C C . ALA A 1 215 ? 9.022 11.817 22.757 1.00 65.88 215 ALA A C 1
ATOM 1642 O O . ALA A 1 215 ? 9.834 11.189 22.057 1.00 65.88 215 ALA A O 1
ATOM 1643 N N . PRO A 1 216 ? 9.385 12.348 23.943 1.00 60.56 216 PRO A N 1
ATOM 1644 C CA . PRO A 1 216 ? 10.739 12.232 24.483 1.00 60.56 216 PRO A CA 1
ATOM 1645 C C . PRO A 1 216 ? 11.156 10.762 24.666 1.00 60.56 216 PRO A C 1
ATOM 1647 O O . PRO A 1 216 ? 10.332 9.854 24.802 1.00 60.56 216 PRO A O 1
ATOM 1650 N N . ALA A 1 217 ? 12.459 10.482 24.573 1.00 56.81 217 ALA A N 1
ATOM 1651 C CA . ALA A 1 217 ? 12.980 9.151 24.886 1.00 56.81 217 ALA A CA 1
ATOM 1652 C C . ALA A 1 217 ? 12.721 8.842 26.370 1.00 56.81 217 ALA A C 1
ATOM 1654 O O . ALA A 1 217 ? 12.898 9.746 27.190 1.00 56.81 217 ALA A O 1
ATOM 1655 N N . PRO A 1 218 ? 12.309 7.608 26.726 1.00 56.03 218 PRO A N 1
ATOM 1656 C CA . PRO A 1 218 ? 12.168 7.245 28.129 1.00 56.03 218 PRO A CA 1
ATOM 1657 C C . PRO A 1 218 ? 13.508 7.477 28.831 1.00 56.03 218 PRO A C 1
ATOM 1659 O O . PRO A 1 218 ? 14.561 7.101 28.306 1.00 56.03 218 PRO A O 1
ATOM 1662 N N . ALA A 1 219 ? 13.468 8.149 29.983 1.00 53.06 219 ALA A N 1
ATOM 1663 C CA . ALA A 1 219 ? 14.664 8.410 30.770 1.00 53.06 219 ALA A CA 1
ATOM 1664 C C . ALA A 1 219 ? 15.364 7.078 31.103 1.00 53.06 219 ALA A C 1
ATOM 1666 O O . ALA A 1 219 ? 14.681 6.088 31.388 1.00 53.06 219 ALA A O 1
ATOM 1667 N N . PRO A 1 220 ? 16.707 7.014 31.047 1.00 46.44 220 PRO A N 1
ATOM 1668 C CA . PRO A 1 220 ? 17.422 5.797 31.403 1.00 46.44 220 PRO A CA 1
ATOM 1669 C C . PRO A 1 220 ? 17.091 5.401 32.851 1.00 46.44 220 PRO A C 1
ATOM 1671 O O . PRO A 1 220 ? 16.906 6.290 33.690 1.00 46.44 220 PRO A O 1
ATOM 1674 N N . PRO A 1 221 ? 17.023 4.092 33.161 1.00 56.31 221 PRO A N 1
ATOM 1675 C CA . PRO A 1 221 ? 16.715 3.634 34.508 1.00 56.31 221 PRO A CA 1
ATOM 1676 C C . PRO A 1 221 ? 17.740 4.211 35.489 1.00 56.31 221 PRO A C 1
ATOM 1678 O O . PRO A 1 221 ? 18.951 4.091 35.276 1.00 56.31 221 PRO A O 1
ATOM 1681 N N . GLN A 1 222 ? 17.252 4.871 36.542 1.00 58.19 222 GLN A N 1
ATOM 1682 C CA . GLN A 1 222 ? 18.108 5.326 37.633 1.00 58.19 222 GLN A CA 1
ATOM 1683 C C . GLN A 1 222 ? 18.633 4.087 38.367 1.00 58.19 222 GLN A C 1
ATOM 1685 O O . GLN A 1 222 ? 17.862 3.183 38.684 1.00 58.19 222 GLN A O 1
ATOM 1690 N N . LYS A 1 223 ? 19.957 4.020 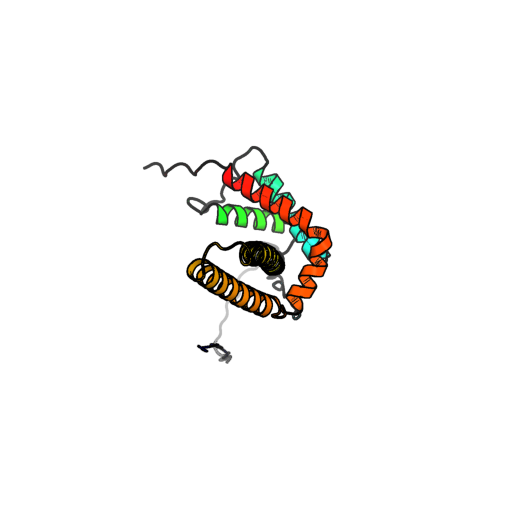38.526 1.00 51.28 223 LYS A N 1
ATOM 1691 C CA . LYS A 1 223 ? 20.662 2.924 39.202 1.00 51.28 223 LYS A CA 1
ATOM 1692 C C . LYS A 1 223 ? 20.537 3.025 40.713 1.00 51.28 223 LYS A C 1
ATOM 1694 O O . LYS A 1 223 ? 20.565 4.173 41.207 1.00 51.28 223 LYS A O 1
#

pLDDT: mean 79.07, std 24.03, range [30.17, 98.56]

Secondary structure (DSSP, 8-state):
------------------------------------------------TT-PPPHHHHHHHHHHHHHHHHHHHSSS---PPTT-TT--HHHHHHHHHHHHHHHTT--HHHHHHHHHHHHHHHHHHHHHHHHHHHHHHHHHHHHHHHHHGGG-SSHHHHHHHHHHHHHHHHHHHHHHHHHTSPPPHHHHHHHHHHTTTHHHHHHHHHHHHHHHHHSPPPPPPP-